Protein AF-A0A2N1R0K7-F1 (afdb_monomer_lite)

Sequence (186 aa):
MMRLFNLLFWYIRGVRIYALVGSTGTGKSFRAKLVAQKYGIEMIIDDGLLIRGDQLVAGKSAKKEALYLGAVKTALFHDKAHRDDVVKALQREKFRKLLVIGTSERMTSRICERLQIPQPFKIIKIEDIATKDEIEKALQSRQIEGKHVIPVPALEIRRNYPSIFYDSVRVFLKKSFGSGASLPRI

Radius of gyration: 18.18 Å; chains: 1; bounding box: 42×31×53 Å

Foldseek 3Di:
DVLVVLAVVLVVLLAAEEEEAAAPQQCCVVCVVVVCVVVVAQWEQAQLFIDGPLDTQAGDHLVPDPDPVSSLCSSLVVDPVSLVGVLVSVVPDRTRYYYYYDHDLVSSQSSCVSSSYDRHPYYDYSCNVDPPVSSVVSNVCCVPVVDPDDPDPPPDDDDDDDPPVVVVVVVVVCVVDDPDDDDDDD

pLDDT: mean 76.5, std 23.08, range [26.66, 98.31]

Secondary structure (DSSP, 8-state):
-HHHHHHHHHHHTT-EEEEEE--TTS-HHHHHHHHHHHHT--EEEETTEEEETTEEEEE--GGG-SSHHHHHHHHTT-SHHHHHHHHHHHHHS--SEEEEEESSHHHHHHHHHHTTPPPPSEEEEGGGTS-HHHHHHHHHHHHHH-----------------THHHHHHHHHHHHHS-S--PPPP-

Structure (mmCIF, N/CA/C/O backbone):
data_AF-A0A2N1R0K7-F1
#
_entry.id   AF-A0A2N1R0K7-F1
#
loop_
_atom_site.group_PDB
_atom_site.id
_atom_site.type_symbol
_atom_site.label_atom_id
_atom_site.label_alt_id
_atom_site.label_comp_id
_atom_site.label_asym_id
_atom_site.label_entity_id
_atom_site.label_seq_id
_atom_site.pdbx_PDB_ins_code
_atom_site.Cartn_x
_atom_site.Cartn_y
_atom_site.Cartn_z
_atom_site.occupancy
_atom_site.B_iso_or_equiv
_atom_site.auth_seq_id
_atom_site.auth_comp_id
_atom_site.auth_asym_id
_atom_site.auth_atom_id
_atom_site.pdbx_PDB_model_num
ATOM 1 N N . MET A 1 1 ? -13.339 3.159 -21.326 1.00 56.03 1 MET A N 1
ATOM 2 C CA . MET A 1 1 ? -14.309 2.043 -21.271 1.00 56.03 1 MET A CA 1
ATOM 3 C C . MET A 1 1 ? -13.923 0.973 -20.239 1.00 56.03 1 MET A C 1
ATOM 5 O O . MET A 1 1 ? -14.670 0.797 -19.290 1.00 56.03 1 MET A O 1
ATOM 9 N N . MET A 1 2 ? -12.737 0.346 -20.314 1.00 72.12 2 MET A N 1
ATOM 10 C CA . MET A 1 2 ? -12.317 -0.733 -19.384 1.00 72.12 2 MET A CA 1
ATOM 11 C C . MET A 1 2 ? -12.289 -0.355 -17.888 1.00 72.12 2 MET A C 1
ATOM 13 O O . MET A 1 2 ? -12.654 -1.166 -17.044 1.00 72.12 2 MET A O 1
ATOM 17 N N . ARG A 1 3 ? -11.911 0.885 -17.536 1.00 77.19 3 ARG A N 1
ATOM 18 C CA . ARG A 1 3 ? -11.858 1.336 -16.128 1.00 77.19 3 ARG A CA 1
ATOM 19 C C . ARG A 1 3 ? -13.230 1.292 -15.444 1.00 77.19 3 ARG A C 1
ATOM 21 O O . ARG A 1 3 ? -13.306 0.927 -14.279 1.00 77.19 3 ARG A O 1
ATOM 28 N N . LEU A 1 4 ? -14.299 1.635 -16.165 1.00 79.88 4 LEU A N 1
ATOM 29 C CA . LEU A 1 4 ? -15.655 1.661 -15.611 1.00 79.88 4 LEU A CA 1
ATOM 30 C C . LEU A 1 4 ? -16.151 0.239 -15.308 1.00 79.88 4 LEU A C 1
ATOM 32 O O . LEU A 1 4 ? -16.690 -0.005 -14.233 1.00 79.88 4 LEU A O 1
ATOM 36 N N . PHE A 1 5 ? -15.870 -0.709 -16.209 1.00 86.56 5 PHE A N 1
ATOM 37 C CA . PHE A 1 5 ? -16.169 -2.128 -16.005 1.00 86.56 5 PHE A CA 1
ATOM 38 C C . PHE A 1 5 ? -15.434 -2.711 -14.795 1.00 86.56 5 PHE A C 1
ATOM 40 O O . PHE A 1 5 ? -16.046 -3.400 -13.984 1.00 86.56 5 PHE A O 1
ATOM 47 N N . ASN A 1 6 ? -14.149 -2.385 -14.623 1.00 85.62 6 ASN A N 1
ATOM 48 C CA . ASN A 1 6 ? -13.378 -2.863 -13.474 1.00 85.62 6 ASN A CA 1
ATOM 49 C C . ASN A 1 6 ? -13.912 -2.301 -12.151 1.00 85.62 6 ASN A C 1
ATOM 51 O O . ASN A 1 6 ? -14.045 -3.038 -11.178 1.00 85.62 6 ASN A O 1
ATOM 55 N N . LEU A 1 7 ? -14.294 -1.023 -12.111 1.00 88.56 7 LEU A N 1
ATOM 56 C CA . LEU A 1 7 ? -14.906 -0.437 -10.916 1.00 88.56 7 LEU A CA 1
ATOM 57 C C . LEU A 1 7 ? -16.266 -1.067 -10.594 1.00 88.56 7 LEU A C 1
ATOM 59 O O . LEU A 1 7 ? -16.530 -1.369 -9.430 1.00 88.56 7 LEU A O 1
ATOM 63 N N . LEU A 1 8 ? -17.093 -1.328 -11.610 1.00 91.38 8 LEU A N 1
ATOM 64 C CA . LEU A 1 8 ? -18.370 -2.019 -11.437 1.00 91.38 8 LEU A CA 1
ATOM 65 C C . LEU A 1 8 ? -18.171 -3.444 -10.902 1.00 91.38 8 LEU A C 1
ATOM 67 O O . LEU A 1 8 ? -18.866 -3.854 -9.975 1.00 91.38 8 LEU A O 1
ATOM 71 N N . PHE A 1 9 ? -17.181 -4.174 -11.421 1.00 93.44 9 PHE A N 1
ATOM 72 C CA . PHE A 1 9 ? -16.807 -5.499 -10.923 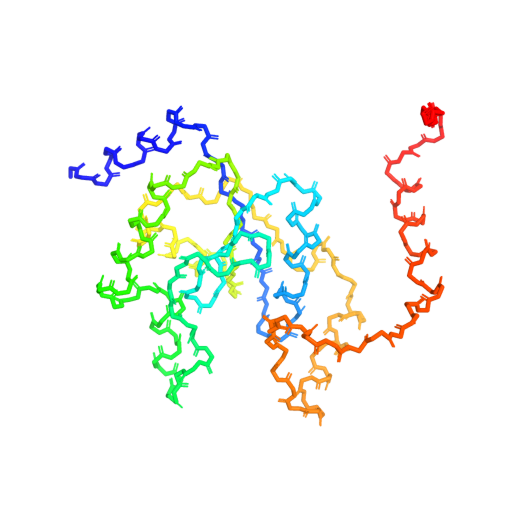1.00 93.44 9 PHE A CA 1
ATOM 73 C C . PHE A 1 9 ? -16.485 -5.477 -9.421 1.00 93.44 9 PHE A C 1
ATOM 75 O O . PHE A 1 9 ? -17.000 -6.301 -8.661 1.00 93.44 9 PHE A O 1
ATOM 82 N N . TRP A 1 10 ? -15.683 -4.510 -8.965 1.00 95.38 10 TRP A N 1
ATOM 83 C CA . TRP A 1 10 ? -15.350 -4.372 -7.544 1.00 95.38 10 TRP A CA 1
ATOM 84 C C . TRP A 1 10 ? -16.549 -3.972 -6.683 1.00 95.38 10 TRP A C 1
ATOM 86 O O . TRP A 1 10 ? -16.691 -4.468 -5.562 1.00 95.38 10 TRP A O 1
ATOM 96 N N . TYR A 1 11 ? -17.421 -3.116 -7.216 1.00 92.06 11 TYR A N 1
ATOM 97 C CA . TYR A 1 11 ? -18.645 -2.694 -6.544 1.00 92.06 11 TYR A CA 1
ATOM 98 C C . TYR A 1 11 ? -19.612 -3.865 -6.331 1.00 92.06 11 TYR A C 1
ATOM 100 O O . TYR A 1 11 ? -20.062 -4.085 -5.209 1.00 92.06 11 TYR A O 1
ATOM 108 N N . ILE A 1 12 ? -19.853 -4.681 -7.364 1.00 94.00 12 ILE A N 1
ATOM 109 C CA . ILE A 1 12 ? -20.699 -5.886 -7.276 1.00 94.00 12 ILE A CA 1
ATOM 110 C C . ILE A 1 12 ? -20.113 -6.893 -6.277 1.00 94.00 12 ILE A C 1
ATOM 112 O O . ILE A 1 12 ? -20.837 -7.523 -5.507 1.00 94.00 12 ILE A O 1
ATOM 116 N N . ARG A 1 13 ? -18.781 -7.006 -6.214 1.00 93.38 13 ARG A N 1
ATOM 117 C CA . ARG A 1 13 ? -18.089 -7.818 -5.199 1.00 93.38 13 ARG A CA 1
ATOM 118 C C . ARG A 1 13 ? -18.102 -7.198 -3.802 1.00 93.38 13 ARG A C 1
ATOM 120 O O . ARG A 1 13 ? -17.560 -7.801 -2.878 1.00 93.38 13 ARG A O 1
ATOM 127 N N . GLY A 1 14 ? -18.712 -6.032 -3.605 1.00 94.50 14 GLY A N 1
ATOM 128 C CA . GLY A 1 14 ? -18.805 -5.359 -2.311 1.00 94.50 14 GLY A CA 1
ATOM 129 C C . GLY A 1 14 ? -17.440 -5.052 -1.693 1.00 94.50 14 GLY A C 1
ATOM 130 O O . GLY A 1 14 ? -17.303 -5.103 -0.470 1.00 94.50 14 GLY A O 1
ATOM 131 N N . VAL A 1 15 ? -16.423 -4.801 -2.524 1.00 96.81 15 VAL A N 1
ATOM 132 C CA . VAL A 1 15 ? -15.064 -4.519 -2.053 1.00 96.81 15 VAL A CA 1
ATOM 133 C C . VAL A 1 15 ? -14.977 -3.096 -1.510 1.00 96.81 15 VAL A C 1
ATOM 135 O O . VAL A 1 15 ? -15.396 -2.140 -2.161 1.00 96.81 15 VAL A O 1
ATOM 138 N N . ARG A 1 16 ? -14.390 -2.947 -0.320 1.00 96.94 16 ARG A N 1
ATOM 139 C CA . ARG A 1 16 ? -14.124 -1.661 0.332 1.00 96.94 16 ARG A CA 1
ATOM 140 C C . ARG A 1 16 ? -12.629 -1.455 0.525 1.00 96.94 16 ARG A C 1
ATOM 142 O O . ARG A 1 16 ? -11.936 -2.309 1.078 1.00 96.94 16 ARG A O 1
ATOM 149 N N . ILE A 1 17 ? -12.151 -0.293 0.095 1.00 98.00 17 ILE A N 1
ATOM 150 C CA . ILE A 1 17 ? -10.742 0.079 0.187 1.00 98.00 17 ILE A CA 1
ATOM 151 C C . ILE A 1 17 ? -10.536 0.988 1.397 1.00 98.00 17 ILE A C 1
ATOM 153 O O . ILE A 1 17 ? -11.254 1.966 1.582 1.00 98.00 17 ILE A O 1
ATOM 157 N N . TYR A 1 18 ? -9.552 0.670 2.220 1.00 97.88 18 TYR A N 1
ATOM 158 C CA . TYR A 1 18 ? -9.089 1.494 3.329 1.00 97.88 18 TYR A CA 1
ATOM 159 C C . TYR A 1 18 ? -7.717 2.050 2.966 1.00 97.88 18 TYR A C 1
ATOM 161 O O . TYR A 1 18 ? -6.951 1.390 2.269 1.00 97.88 18 TYR A O 1
ATOM 169 N N . ALA A 1 19 ? -7.379 3.236 3.454 1.00 97.50 19 ALA A N 1
ATOM 170 C CA . ALA A 1 19 ? -6.048 3.805 3.313 1.00 97.50 19 ALA A CA 1
ATOM 171 C C . ALA A 1 19 ? -5.424 4.054 4.686 1.00 97.50 19 ALA A C 1
ATOM 173 O O . ALA A 1 19 ? -6.087 4.604 5.560 1.00 97.50 19 ALA A O 1
ATOM 174 N N . LEU A 1 20 ? -4.152 3.686 4.855 1.00 94.75 20 LEU A N 1
ATOM 175 C CA . LEU A 1 20 ? -3.326 4.108 5.988 1.00 94.75 20 LEU A CA 1
ATOM 176 C C . LEU A 1 20 ? -2.272 5.095 5.485 1.00 94.75 20 LEU A C 1
ATOM 178 O O . LEU A 1 20 ? -1.409 4.736 4.680 1.00 94.75 20 LEU A O 1
ATOM 182 N N . VAL A 1 21 ? -2.352 6.333 5.963 1.00 93.75 21 VAL A N 1
ATOM 183 C CA . VAL A 1 21 ? -1.536 7.456 5.494 1.00 93.75 21 VAL A CA 1
ATOM 184 C C . VAL A 1 21 ? -0.671 8.004 6.623 1.00 93.75 21 VAL A C 1
ATOM 186 O O . VAL A 1 21 ? -1.094 8.061 7.770 1.00 93.75 21 VAL A O 1
ATOM 189 N N . GLY A 1 22 ? 0.553 8.413 6.297 1.00 86.94 22 GLY A N 1
ATOM 190 C CA . GLY A 1 22 ? 1.448 9.098 7.228 1.00 86.94 22 GLY A CA 1
ATOM 191 C C . GLY A 1 22 ? 2.869 9.206 6.685 1.00 86.94 22 GLY A C 1
ATOM 192 O O . GLY A 1 22 ? 3.258 8.445 5.796 1.00 86.94 22 GLY A O 1
ATOM 193 N N . SER A 1 23 ? 3.675 10.107 7.236 1.00 79.50 23 SER A N 1
ATOM 194 C CA . SER A 1 23 ? 5.041 10.380 6.759 1.00 79.50 23 SER A CA 1
ATOM 195 C C . SER A 1 23 ? 5.954 9.145 6.743 1.00 79.50 23 SER A C 1
ATOM 197 O O . SER A 1 23 ? 5.705 8.128 7.396 1.00 79.50 23 SER A O 1
ATOM 199 N N . THR A 1 24 ? 7.022 9.173 5.948 1.00 74.94 24 THR A N 1
ATOM 200 C CA . THR A 1 24 ? 8.020 8.089 5.932 1.00 74.94 24 THR A CA 1
ATOM 201 C C . THR A 1 24 ? 8.635 7.913 7.324 1.00 74.94 24 THR A C 1
ATOM 203 O O . THR A 1 24 ? 8.946 8.893 7.986 1.00 74.94 24 THR A O 1
ATOM 206 N N . GLY A 1 25 ? 8.805 6.668 7.780 1.00 66.94 25 GLY A N 1
ATOM 207 C CA . GLY A 1 25 ? 9.413 6.376 9.087 1.00 66.94 25 GLY A CA 1
ATOM 208 C C . GLY A 1 25 ? 8.456 6.329 10.286 1.00 66.94 25 GLY A C 1
ATOM 209 O O . GLY A 1 25 ? 8.873 5.901 11.350 1.00 66.94 25 GLY A O 1
ATOM 210 N N . THR A 1 26 ? 7.162 6.627 10.130 1.00 67.69 26 THR A N 1
ATOM 211 C CA . THR A 1 26 ? 6.176 6.609 11.239 1.00 67.69 26 THR A CA 1
ATOM 212 C C . THR A 1 26 ? 5.683 5.209 11.664 1.00 67.69 26 THR A C 1
ATOM 214 O O . THR A 1 26 ? 4.697 5.066 12.389 1.00 67.69 26 THR A O 1
ATOM 217 N N . GLY A 1 27 ? 6.332 4.138 11.193 1.00 70.25 27 GLY A N 1
ATOM 218 C CA . GLY A 1 27 ? 5.963 2.757 11.538 1.00 70.25 27 GLY A CA 1
ATOM 219 C C . GLY A 1 27 ? 4.687 2.226 10.865 1.00 70.25 27 GLY A C 1
ATOM 220 O O . GLY A 1 27 ? 4.078 1.289 11.378 1.00 70.25 27 GLY A O 1
ATOM 221 N N . LYS A 1 28 ? 4.269 2.787 9.718 1.00 81.50 28 LYS A N 1
ATOM 222 C CA . LYS A 1 28 ? 3.050 2.364 8.992 1.00 81.50 28 LYS A CA 1
ATOM 223 C C . LYS A 1 28 ? 3.006 0.871 8.676 1.00 81.50 28 LYS A C 1
ATOM 225 O O . LYS A 1 28 ? 1.990 0.252 8.958 1.00 81.50 28 LYS A O 1
ATOM 230 N N . SER A 1 29 ? 4.087 0.282 8.158 1.00 75.06 29 SER A N 1
ATOM 231 C CA . SER A 1 29 ? 4.106 -1.153 7.829 1.00 75.06 29 SER A CA 1
ATOM 232 C C . SER A 1 29 ? 3.888 -2.037 9.067 1.00 75.06 29 SER A C 1
ATOM 234 O O . SER A 1 29 ? 3.232 -3.068 8.974 1.00 75.06 29 SER A O 1
ATOM 236 N N . PHE A 1 30 ? 4.366 -1.616 10.247 1.00 76.94 30 PHE A N 1
ATOM 237 C CA . PHE A 1 30 ? 4.106 -2.319 11.510 1.00 76.94 30 PHE A CA 1
ATOM 238 C C . PHE A 1 30 ? 2.647 -2.144 11.962 1.00 76.94 30 PHE A C 1
ATOM 240 O O . PHE A 1 30 ? 1.943 -3.118 12.227 1.00 76.94 30 PHE A O 1
ATOM 247 N N . ARG A 1 31 ? 2.156 -0.899 11.980 1.00 80.56 31 ARG A N 1
ATOM 248 C CA . ARG A 1 31 ? 0.786 -0.566 12.407 1.00 80.56 31 ARG A CA 1
ATOM 249 C C . ARG A 1 31 ? -0.293 -1.057 11.440 1.00 80.56 31 ARG A C 1
ATOM 251 O O . ARG A 1 31 ? -1.438 -1.233 11.847 1.00 80.56 31 ARG A O 1
ATOM 258 N N . ALA A 1 32 ? 0.057 -1.338 10.190 1.00 87.19 32 ALA A N 1
ATOM 259 C CA . ALA A 1 32 ? -0.862 -1.854 9.188 1.00 87.19 32 ALA A CA 1
ATOM 260 C C . ALA A 1 32 ? -1.505 -3.179 9.590 1.00 87.19 32 ALA A C 1
ATOM 262 O O . ALA A 1 32 ? -2.695 -3.352 9.349 1.00 87.19 32 ALA A O 1
ATOM 263 N N . LYS A 1 33 ? -0.766 -4.080 10.253 1.00 85.69 33 LYS A N 1
ATOM 264 C CA . LYS A 1 33 ? -1.334 -5.345 10.744 1.00 85.69 33 LYS A CA 1
ATOM 265 C C . LYS A 1 33 ? -2.405 -5.106 11.811 1.00 85.69 33 LYS A C 1
ATOM 267 O O . LYS A 1 33 ? -3.466 -5.719 11.759 1.00 85.69 33 LYS A O 1
ATOM 272 N N . LEU A 1 34 ? -2.171 -4.160 12.722 1.00 83.81 34 LEU A N 1
ATOM 273 C CA . LEU A 1 34 ? -3.140 -3.779 13.757 1.00 83.81 34 LEU A CA 1
ATOM 274 C C . LEU A 1 34 ? -4.386 -3.128 13.150 1.00 83.81 34 LEU A C 1
ATOM 276 O O . LEU A 1 34 ? -5.511 -3.460 13.519 1.00 83.81 34 LEU A O 1
ATOM 280 N N . VAL A 1 35 ? -4.194 -2.229 12.180 1.00 88.38 35 VAL A N 1
ATOM 281 C CA . VAL A 1 35 ? -5.296 -1.624 11.418 1.00 88.38 35 VAL A CA 1
ATOM 282 C C . VAL A 1 35 ? -6.079 -2.707 10.677 1.00 88.38 35 VAL A C 1
ATOM 284 O O . VAL A 1 35 ? -7.307 -2.721 10.734 1.00 88.38 35 VAL A O 1
ATOM 287 N N . ALA A 1 36 ? -5.387 -3.642 10.029 1.00 89.31 36 ALA A N 1
ATOM 288 C CA . ALA A 1 36 ? -6.024 -4.731 9.314 1.00 89.31 36 ALA A CA 1
ATOM 289 C C . ALA A 1 36 ? -6.867 -5.602 10.250 1.00 89.31 36 ALA A C 1
ATOM 291 O O . ALA A 1 36 ? -8.038 -5.822 9.963 1.00 89.31 36 ALA A O 1
ATOM 292 N N . GLN A 1 37 ? -6.345 -5.993 11.413 1.00 86.94 37 GLN A N 1
ATOM 293 C CA . GLN A 1 37 ? -7.118 -6.735 12.413 1.00 86.94 37 GLN A CA 1
ATOM 294 C C . GLN A 1 37 ? -8.336 -5.945 12.908 1.00 86.94 37 GLN A C 1
ATOM 296 O O . GLN A 1 37 ? -9.455 -6.451 12.852 1.00 86.94 37 GLN A O 1
ATOM 301 N N . LYS A 1 38 ? -8.150 -4.681 13.313 1.00 85.06 38 LYS A N 1
ATOM 302 C CA . LYS A 1 38 ? -9.228 -3.824 13.840 1.00 85.06 38 LYS A CA 1
ATOM 303 C C . LYS A 1 38 ? -10.397 -3.673 12.867 1.00 85.06 38 LYS A C 1
ATOM 305 O O . LYS A 1 38 ? -11.548 -3.610 13.289 1.00 85.06 38 LYS A O 1
ATOM 310 N N . TYR A 1 39 ? -10.110 -3.581 11.571 1.00 86.25 39 TYR A N 1
ATOM 311 C CA . TYR A 1 39 ? -11.128 -3.390 10.537 1.00 86.25 39 TYR A CA 1
ATOM 312 C C . TYR A 1 39 ? -11.503 -4.685 9.800 1.00 86.25 39 TYR A C 1
ATOM 314 O O . TYR A 1 39 ? -12.348 -4.638 8.900 1.00 86.25 39 TYR A O 1
ATOM 322 N N . GLY A 1 40 ? -10.929 -5.832 10.181 1.00 90.44 40 GLY A N 1
ATOM 323 C CA . GLY A 1 40 ? -11.123 -7.122 9.515 1.00 90.44 40 GLY A CA 1
ATOM 324 C C . GLY A 1 40 ? -10.705 -7.096 8.043 1.00 90.44 40 GLY A C 1
ATOM 325 O O . GLY A 1 40 ? -11.463 -7.541 7.187 1.00 90.44 40 GLY A O 1
ATOM 326 N N . ILE A 1 41 ? -9.568 -6.470 7.741 1.00 95.31 41 ILE A N 1
ATOM 327 C CA . ILE A 1 41 ? -9.012 -6.331 6.395 1.00 95.31 41 ILE A CA 1
ATOM 328 C C . ILE A 1 41 ? -8.195 -7.574 6.053 1.00 95.31 41 ILE A C 1
ATOM 330 O O . ILE A 1 41 ? -7.310 -7.972 6.805 1.00 95.31 41 ILE A O 1
ATOM 334 N N . GLU A 1 42 ? -8.480 -8.154 4.893 1.00 96.00 42 GLU A N 1
ATOM 335 C CA . GLU A 1 42 ? -7.916 -9.436 4.466 1.00 96.00 42 GLU A CA 1
ATOM 336 C C . GLU A 1 42 ? -6.620 -9.269 3.669 1.00 96.00 42 GLU A C 1
ATOM 338 O O . GLU A 1 42 ? -5.769 -10.157 3.672 1.00 96.00 42 GLU A O 1
ATOM 343 N N . MET A 1 43 ? -6.468 -8.143 2.966 1.00 97.12 43 MET A N 1
ATOM 344 C CA . MET A 1 43 ? -5.320 -7.894 2.097 1.00 97.12 43 MET A CA 1
ATOM 345 C C . MET A 1 43 ? -4.723 -6.503 2.302 1.00 97.12 43 MET A C 1
ATOM 347 O O . MET A 1 43 ? -5.415 -5.558 2.688 1.00 97.12 43 MET A O 1
ATOM 351 N N . ILE A 1 44 ? -3.433 -6.370 2.001 1.00 97.69 44 ILE A N 1
ATOM 352 C CA . ILE A 1 44 ? -2.659 -5.137 2.153 1.00 97.69 44 ILE A CA 1
ATOM 353 C C . ILE A 1 44 ? -1.848 -4.880 0.878 1.00 97.69 44 ILE A C 1
ATOM 355 O O . ILE A 1 44 ? -1.194 -5.784 0.362 1.00 97.69 44 ILE A O 1
ATOM 359 N N . ILE A 1 45 ? -1.866 -3.636 0.401 1.00 97.81 45 ILE A N 1
ATOM 360 C CA . ILE A 1 45 ? -0.911 -3.087 -0.562 1.00 97.81 45 ILE A CA 1
ATOM 361 C C . ILE A 1 45 ? 0.101 -2.222 0.195 1.00 97.81 45 ILE A C 1
ATOM 363 O O . ILE A 1 45 ? -0.291 -1.233 0.819 1.00 97.81 45 ILE A O 1
ATOM 367 N N . ASP A 1 46 ? 1.387 -2.572 0.113 1.00 94.31 46 ASP A N 1
ATOM 368 C CA . ASP A 1 46 ? 2.495 -1.811 0.713 1.00 94.31 46 ASP A CA 1
ATOM 369 C C . ASP A 1 46 ? 3.730 -1.842 -0.193 1.00 94.31 46 ASP A C 1
ATOM 371 O O . ASP A 1 46 ? 4.144 -2.916 -0.623 1.00 94.31 46 ASP A O 1
ATOM 375 N N . ASP A 1 47 ? 4.330 -0.683 -0.480 1.00 90.75 47 ASP A N 1
ATOM 376 C CA . ASP A 1 47 ? 5.613 -0.565 -1.193 1.00 90.75 47 ASP A CA 1
ATOM 377 C C . ASP A 1 47 ? 5.747 -1.450 -2.460 1.00 90.75 47 ASP A C 1
ATOM 379 O O . ASP A 1 47 ? 6.804 -2.024 -2.725 1.00 90.75 47 ASP A O 1
ATOM 383 N N . GLY A 1 48 ? 4.680 -1.576 -3.256 1.00 93.38 48 GLY A N 1
ATOM 384 C CA . GLY A 1 48 ? 4.671 -2.375 -4.494 1.00 93.38 48 GLY A CA 1
ATOM 385 C C . GLY A 1 48 ? 4.285 -3.854 -4.324 1.00 93.38 48 GLY A C 1
ATOM 386 O O . GLY A 1 48 ? 4.266 -4.605 -5.303 1.00 93.38 48 GLY A O 1
ATOM 387 N N . LEU A 1 49 ? 3.950 -4.282 -3.109 1.00 96.06 49 LEU A N 1
ATOM 388 C CA . LEU A 1 49 ? 3.563 -5.653 -2.774 1.00 96.06 49 LEU A CA 1
ATOM 389 C C . LEU A 1 49 ? 2.056 -5.772 -2.547 1.00 96.06 49 LEU A C 1
ATOM 391 O O . LEU A 1 49 ? 1.430 -4.840 -2.046 1.00 96.06 49 LEU A O 1
ATOM 395 N N . LEU A 1 50 ? 1.507 -6.948 -2.852 1.00 97.50 50 LEU A N 1
ATOM 396 C CA . LEU A 1 50 ? 0.190 -7.407 -2.417 1.00 97.50 50 LEU A CA 1
ATOM 397 C C . LEU A 1 50 ? 0.362 -8.548 -1.415 1.00 97.50 50 LEU A C 1
ATOM 399 O O . LEU A 1 50 ? 0.985 -9.562 -1.727 1.00 97.50 50 LEU A O 1
ATOM 403 N N . ILE A 1 51 ? -0.199 -8.388 -0.223 1.00 95.69 51 ILE A N 1
ATOM 404 C CA . ILE A 1 51 ? 0.016 -9.275 0.923 1.00 95.69 51 ILE A CA 1
ATOM 405 C C . ILE A 1 51 ? -1.337 -9.733 1.472 1.00 95.69 51 ILE A C 1
ATOM 407 O O . ILE A 1 51 ? -2.268 -8.932 1.575 1.00 95.69 51 ILE A O 1
ATOM 411 N N . ARG A 1 52 ? -1.434 -11.004 1.873 1.00 93.38 52 ARG A N 1
ATOM 412 C CA . ARG A 1 52 ? -2.547 -11.556 2.658 1.00 93.38 52 ARG A CA 1
ATOM 413 C C . ARG A 1 52 ? -1.987 -12.204 3.917 1.00 93.38 52 ARG A C 1
ATOM 415 O O . ARG A 1 52 ? -1.236 -13.171 3.828 1.00 93.38 52 ARG A O 1
ATOM 422 N N . GLY A 1 53 ? -2.366 -11.692 5.087 1.00 87.25 53 GLY A N 1
ATOM 423 C CA . GLY A 1 53 ? -1.762 -12.125 6.349 1.00 87.25 53 GLY A CA 1
ATOM 424 C C . GLY A 1 53 ? -0.242 -11.935 6.310 1.00 87.25 53 GLY A C 1
ATOM 425 O O . GLY A 1 53 ? 0.230 -10.807 6.172 1.00 87.25 53 GLY A O 1
ATOM 426 N N . ASP A 1 54 ? 0.502 -13.038 6.378 1.00 83.88 54 ASP A N 1
ATOM 427 C CA . ASP A 1 54 ? 1.968 -13.059 6.275 1.00 83.88 54 ASP A CA 1
ATOM 428 C C . ASP A 1 54 ? 2.485 -13.543 4.907 1.00 83.88 54 ASP A C 1
ATOM 430 O O . ASP A 1 54 ? 3.694 -13.605 4.681 1.00 83.88 54 ASP A O 1
ATOM 434 N N . GLN A 1 55 ? 1.587 -13.866 3.973 1.00 90.19 55 GLN A N 1
ATOM 435 C CA . GLN A 1 55 ? 1.939 -14.368 2.650 1.00 90.19 55 GLN A CA 1
ATOM 436 C C . GLN A 1 55 ? 2.050 -13.229 1.630 1.00 90.19 55 GLN A C 1
ATOM 438 O O . GLN A 1 55 ? 1.121 -12.435 1.450 1.00 90.19 55 GLN A O 1
ATOM 443 N N . LEU A 1 56 ? 3.168 -13.199 0.900 1.00 94.31 56 LEU A N 1
ATOM 444 C CA . LEU A 1 56 ? 3.297 -12.400 -0.315 1.00 94.31 56 LEU A CA 1
ATOM 445 C C . LEU A 1 56 ? 2.475 -13.048 -1.437 1.00 94.31 56 LEU A C 1
ATOM 447 O O . LEU A 1 56 ? 2.774 -14.163 -1.854 1.00 94.31 56 LEU A O 1
ATOM 451 N N . VAL A 1 57 ? 1.452 -12.344 -1.921 1.00 95.75 57 VAL A N 1
ATOM 452 C CA . VAL A 1 57 ? 0.569 -12.818 -2.997 1.00 95.75 57 VAL A CA 1
ATOM 453 C C . VAL A 1 57 ? 1.143 -12.454 -4.365 1.00 95.75 57 VAL A C 1
ATOM 455 O O . VAL A 1 57 ? 1.168 -13.293 -5.259 1.00 95.75 57 VAL A O 1
ATOM 458 N N . ALA A 1 58 ? 1.599 -11.208 -4.539 1.00 96.56 58 ALA A N 1
ATOM 459 C CA . ALA A 1 58 ? 2.170 -10.724 -5.797 1.00 96.56 58 ALA A CA 1
ATOM 460 C C . ALA A 1 58 ? 3.000 -9.444 -5.611 1.00 96.56 58 ALA A C 1
ATOM 462 O O . ALA A 1 58 ? 2.908 -8.761 -4.587 1.00 96.56 58 ALA A O 1
ATOM 463 N N . GLY A 1 59 ? 3.749 -9.077 -6.652 1.00 95.19 59 GLY A N 1
ATOM 464 C CA . GLY A 1 59 ? 4.446 -7.799 -6.746 1.00 95.19 59 GLY A CA 1
ATOM 465 C C . GLY A 1 59 ? 5.924 -7.821 -6.351 1.00 95.19 59 GLY A C 1
ATOM 466 O O . GLY A 1 59 ? 6.485 -8.824 -5.910 1.00 95.19 59 GLY A O 1
ATOM 467 N N . LYS A 1 60 ? 6.572 -6.670 -6.541 1.00 92.38 60 LYS A N 1
ATOM 468 C CA . LYS A 1 60 ? 7.990 -6.424 -6.270 1.00 92.38 60 LYS A CA 1
ATOM 469 C C . LYS A 1 60 ? 8.108 -5.324 -5.225 1.00 92.38 60 LYS A C 1
ATOM 471 O O . LYS A 1 60 ? 7.393 -4.329 -5.292 1.00 92.38 60 LYS A O 1
ATOM 476 N N . SER A 1 61 ? 9.014 -5.499 -4.266 1.00 90.06 61 SER A N 1
ATOM 477 C CA . SER A 1 61 ? 9.179 -4.517 -3.195 1.00 90.06 61 SER A CA 1
ATOM 478 C C . SER A 1 61 ? 10.020 -3.344 -3.671 1.00 90.06 61 SER A C 1
ATOM 480 O O . SER A 1 61 ? 11.150 -3.541 -4.114 1.00 90.06 61 SER A O 1
ATOM 482 N N . ALA A 1 62 ? 9.525 -2.129 -3.456 1.00 85.44 62 ALA A N 1
ATOM 483 C CA . ALA A 1 62 ? 10.276 -0.895 -3.646 1.00 85.44 62 ALA A CA 1
ATOM 484 C C . ALA A 1 62 ? 11.568 -0.843 -2.810 1.00 85.44 62 ALA A C 1
ATOM 486 O O . ALA A 1 62 ? 12.507 -0.151 -3.182 1.00 85.44 62 ALA A O 1
ATOM 487 N N . LYS A 1 63 ? 11.651 -1.604 -1.708 1.00 81.38 63 LYS A N 1
ATOM 488 C CA . LYS A 1 63 ? 12.849 -1.688 -0.851 1.00 81.38 63 LYS A CA 1
ATOM 489 C C . LYS A 1 63 ? 14.010 -2.454 -1.495 1.00 81.38 63 LYS A C 1
ATOM 491 O O . LYS A 1 63 ? 15.125 -2.369 -1.000 1.00 81.38 63 LYS A O 1
ATOM 496 N N . LYS A 1 64 ? 13.754 -3.214 -2.567 1.00 84.56 64 LYS A N 1
ATOM 497 C CA . LYS A 1 64 ? 14.788 -3.926 -3.339 1.00 84.56 64 LYS A CA 1
ATOM 498 C C . LYS A 1 64 ? 15.388 -3.068 -4.459 1.00 84.56 64 LYS A C 1
ATOM 500 O O . LYS A 1 64 ? 16.327 -3.504 -5.114 1.00 84.56 64 LYS A O 1
ATOM 505 N N . GLU A 1 65 ? 14.843 -1.878 -4.697 1.00 85.31 65 GLU A N 1
ATOM 506 C CA . GLU A 1 65 ? 15.333 -0.961 -5.723 1.00 85.31 65 GLU A CA 1
ATOM 507 C C . GLU A 1 65 ? 16.583 -0.233 -5.224 1.00 85.31 65 GLU A C 1
ATOM 509 O O . GLU A 1 65 ? 16.569 0.376 -4.155 1.00 85.31 65 GLU A O 1
ATOM 514 N N . ALA A 1 66 ? 17.657 -0.257 -6.016 1.00 83.00 66 ALA A N 1
ATOM 515 C CA . ALA A 1 66 ? 18.906 0.423 -5.666 1.00 83.00 66 ALA A CA 1
ATOM 516 C C . ALA A 1 66 ? 18.779 1.954 -5.736 1.00 83.00 66 ALA A C 1
ATOM 518 O O . ALA A 1 66 ? 19.402 2.682 -4.966 1.00 83.00 66 ALA A O 1
ATOM 519 N N . LEU A 1 67 ? 17.961 2.451 -6.669 1.00 90.12 67 LEU A N 1
ATOM 520 C CA . LEU A 1 67 ? 17.777 3.877 -6.914 1.00 90.12 67 LEU A CA 1
ATOM 521 C C . LEU A 1 67 ? 16.459 4.365 -6.316 1.00 90.12 67 LEU A C 1
ATOM 523 O O . LEU A 1 67 ? 15.406 3.760 -6.523 1.00 90.12 67 LEU A O 1
ATOM 527 N N . TYR A 1 68 ? 16.494 5.535 -5.674 1.00 86.00 68 TYR A N 1
ATOM 528 C CA . TYR A 1 68 ? 15.315 6.172 -5.079 1.00 86.00 68 TYR A CA 1
ATOM 529 C C . TYR A 1 68 ? 14.153 6.325 -6.073 1.00 86.00 68 TYR A C 1
ATOM 531 O O . TYR A 1 68 ? 13.008 5.996 -5.761 1.00 86.00 68 TYR A O 1
ATOM 539 N N . LEU A 1 69 ? 14.440 6.775 -7.300 1.00 89.12 69 LEU A N 1
ATOM 540 C CA . LEU A 1 69 ? 13.413 6.923 -8.333 1.00 89.12 69 LEU A CA 1
ATOM 541 C C . LEU A 1 69 ? 12.796 5.570 -8.728 1.00 89.12 69 LEU A C 1
ATOM 543 O O . LEU A 1 69 ? 11.601 5.512 -9.021 1.00 89.12 69 LEU A O 1
ATOM 547 N N . GLY A 1 70 ? 13.591 4.495 -8.707 1.00 89.06 70 GLY A N 1
ATOM 548 C CA . GLY A 1 70 ? 13.119 3.122 -8.894 1.00 89.06 70 GLY A CA 1
ATOM 549 C C . GLY A 1 70 ? 12.145 2.725 -7.789 1.00 89.06 70 GLY A C 1
ATOM 550 O O . GLY A 1 70 ? 11.007 2.367 -8.082 1.00 89.06 70 GLY A O 1
ATOM 551 N N . ALA A 1 71 ? 12.527 2.930 -6.525 1.00 88.62 71 ALA A N 1
ATOM 552 C CA . ALA A 1 71 ? 11.676 2.650 -5.367 1.00 88.62 71 ALA A CA 1
ATOM 553 C C . ALA A 1 71 ? 10.319 3.370 -5.457 1.00 88.62 71 ALA A C 1
ATOM 555 O O . ALA A 1 71 ? 9.265 2.755 -5.291 1.00 88.62 71 ALA A O 1
ATOM 556 N N . VAL A 1 72 ? 10.323 4.663 -5.798 1.00 90.56 72 VAL A N 1
ATOM 557 C CA . VAL A 1 72 ? 9.088 5.449 -5.961 1.00 90.56 72 VAL A CA 1
ATOM 558 C C . VAL A 1 72 ? 8.216 4.904 -7.096 1.00 90.56 72 VAL A C 1
ATOM 560 O O . VAL A 1 72 ? 7.000 4.779 -6.931 1.00 90.56 72 VAL A O 1
ATOM 563 N N . LYS A 1 73 ? 8.810 4.564 -8.247 1.00 92.88 73 LYS A N 1
ATOM 564 C CA . LYS A 1 73 ? 8.085 3.991 -9.392 1.00 92.88 73 LYS A CA 1
ATOM 565 C C . LYS A 1 73 ? 7.458 2.641 -9.044 1.00 92.88 73 LYS A C 1
ATOM 567 O O . LYS A 1 73 ? 6.293 2.426 -9.381 1.00 92.88 73 LYS A O 1
ATOM 572 N N . THR A 1 74 ? 8.191 1.781 -8.344 1.00 93.88 74 THR A N 1
ATOM 573 C CA . THR A 1 74 ? 7.732 0.457 -7.906 1.00 93.88 74 THR A CA 1
ATOM 574 C C . THR A 1 74 ? 6.605 0.573 -6.877 1.00 93.88 74 THR A C 1
ATOM 576 O O . THR A 1 74 ? 5.550 -0.032 -7.061 1.00 93.88 74 THR A O 1
ATOM 579 N N . ALA A 1 75 ? 6.739 1.438 -5.863 1.00 94.12 75 ALA A N 1
ATOM 580 C CA . ALA A 1 75 ? 5.690 1.670 -4.862 1.00 94.12 75 ALA A CA 1
ATOM 581 C C . ALA A 1 75 ? 4.393 2.241 -5.465 1.00 94.12 75 ALA A C 1
ATOM 583 O O . ALA A 1 75 ? 3.296 1.988 -4.969 1.00 94.12 75 ALA A O 1
ATOM 584 N N . LEU A 1 76 ? 4.510 3.015 -6.547 1.00 96.75 76 LEU A N 1
ATOM 585 C CA . LEU A 1 76 ? 3.377 3.576 -7.275 1.00 96.75 76 LEU A CA 1
ATOM 586 C C . LEU A 1 76 ? 2.847 2.666 -8.389 1.00 96.75 76 LEU A C 1
ATOM 588 O O . LEU A 1 76 ? 1.933 3.102 -9.079 1.00 96.75 76 LEU A O 1
ATOM 592 N N . PHE A 1 77 ? 3.380 1.457 -8.599 1.00 97.81 77 PHE A N 1
ATOM 593 C CA . PHE A 1 77 ? 2.984 0.561 -9.701 1.00 97.81 77 PHE A CA 1
ATOM 594 C C . PHE A 1 77 ? 3.091 1.222 -11.089 1.00 97.81 77 PHE A C 1
ATOM 596 O O . PHE A 1 77 ? 2.199 1.129 -11.944 1.00 97.81 77 PHE A O 1
ATOM 6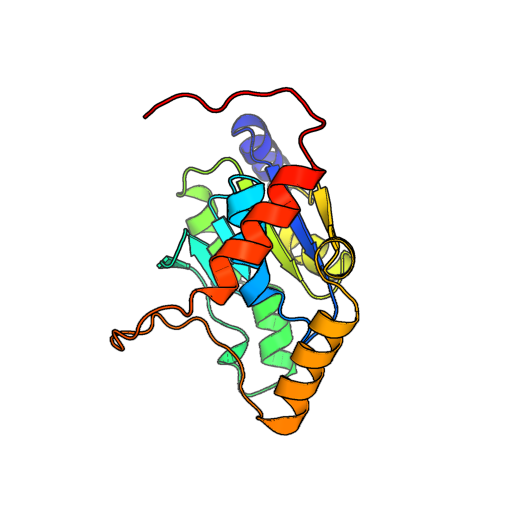03 N N . HIS A 1 78 ? 4.178 1.969 -11.303 1.00 96.12 78 HIS A N 1
ATOM 604 C CA . HIS A 1 78 ? 4.423 2.673 -12.558 1.00 96.12 78 HIS A CA 1
ATOM 605 C C . HIS A 1 78 ? 4.748 1.704 -13.702 1.00 96.12 78 HIS A C 1
ATOM 607 O O . HIS A 1 78 ? 4.230 1.871 -14.810 1.00 96.12 78 HIS A O 1
ATOM 613 N N . ASP A 1 79 ? 5.583 0.698 -13.434 1.00 96.06 79 ASP A N 1
ATOM 614 C CA . ASP A 1 79 ? 5.918 -0.337 -14.408 1.00 96.06 79 ASP A CA 1
ATOM 615 C C . ASP A 1 79 ? 4.673 -1.143 -14.802 1.00 96.06 79 ASP A C 1
ATOM 617 O O . AS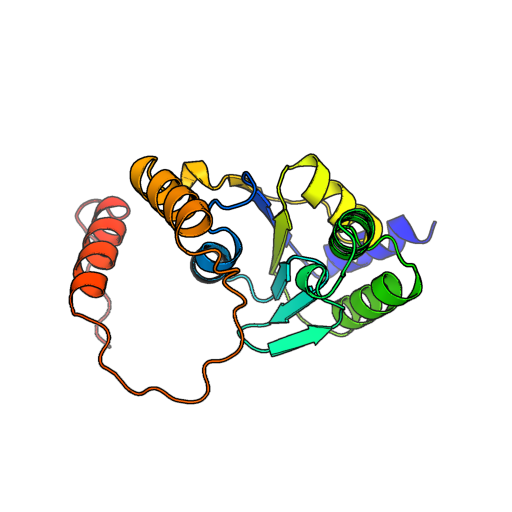P A 1 79 ? 3.888 -1.568 -13.952 1.00 96.06 79 ASP A O 1
ATOM 621 N N . LYS A 1 80 ? 4.470 -1.328 -16.110 1.00 96.25 80 LYS A N 1
ATOM 622 C CA . LYS A 1 80 ? 3.264 -1.978 -16.629 1.00 96.25 80 LYS A CA 1
ATOM 623 C C . LYS A 1 80 ? 3.238 -3.463 -16.284 1.00 96.25 80 LYS A C 1
ATOM 625 O O . LYS A 1 80 ? 2.189 -3.948 -15.881 1.00 96.25 80 LYS A O 1
ATOM 630 N N . ALA A 1 81 ? 4.362 -4.165 -16.420 1.00 96.88 81 ALA A N 1
ATOM 631 C CA . ALA A 1 81 ? 4.408 -5.603 -16.174 1.00 96.88 81 ALA A CA 1
ATOM 632 C C . ALA A 1 81 ? 4.142 -5.922 -14.696 1.00 96.88 81 ALA A C 1
ATOM 634 O O . ALA A 1 81 ? 3.300 -6.763 -14.387 1.00 96.88 81 ALA A O 1
ATOM 635 N N . HIS A 1 82 ? 4.789 -5.192 -13.784 1.00 97.56 82 HIS A N 1
ATOM 636 C CA . HIS A 1 82 ? 4.560 -5.300 -12.341 1.00 97.56 82 HIS A CA 1
ATOM 637 C C . HIS A 1 82 ? 3.121 -4.948 -11.953 1.00 97.56 82 HIS A C 1
ATOM 639 O O . HIS A 1 82 ? 2.491 -5.679 -11.191 1.00 97.56 82 HIS A O 1
ATOM 645 N N . ARG A 1 83 ? 2.568 -3.861 -12.499 1.00 98.00 83 ARG A N 1
ATOM 646 C CA . ARG A 1 83 ? 1.171 -3.483 -12.254 1.00 98.00 83 ARG A CA 1
ATOM 647 C C . ARG A 1 83 ? 0.197 -4.562 -12.719 1.00 98.00 83 ARG A C 1
ATOM 649 O O . ARG A 1 83 ? -0.703 -4.920 -11.967 1.00 98.00 83 ARG A O 1
ATOM 656 N N . ASP A 1 84 ? 0.367 -5.065 -13.939 1.00 97.12 84 ASP A N 1
ATOM 657 C CA . ASP A 1 84 ? -0.540 -6.049 -14.529 1.00 97.12 84 ASP A CA 1
ATOM 658 C C . ASP A 1 84 ? -0.507 -7.378 -13.750 1.00 97.12 84 ASP A C 1
ATOM 660 O O . ASP A 1 84 ? -1.547 -8.015 -13.590 1.00 97.12 84 ASP A O 1
ATOM 664 N N . ASP A 1 85 ? 0.655 -7.776 -13.220 1.00 97.69 85 ASP A N 1
ATOM 665 C CA . ASP A 1 85 ? 0.803 -8.940 -12.334 1.00 97.69 85 ASP A CA 1
ATOM 666 C C . ASP A 1 85 ? -0.038 -8.797 -11.054 1.00 97.69 85 ASP A C 1
ATOM 668 O O . ASP A 1 85 ? -0.866 -9.652 -10.729 1.00 97.69 85 ASP A O 1
ATOM 672 N N . VAL A 1 86 ? 0.077 -7.651 -10.379 1.00 98.19 86 VAL A N 1
ATOM 673 C CA . VAL A 1 86 ? -0.674 -7.383 -9.144 1.00 98.19 86 VAL A CA 1
ATOM 674 C C . VAL A 1 86 ? -2.173 -7.222 -9.403 1.00 98.19 86 VAL A C 1
ATOM 676 O O . VAL A 1 86 ? -2.983 -7.718 -8.620 1.00 98.19 86 VAL A O 1
ATOM 679 N N . VAL A 1 87 ? -2.573 -6.599 -10.516 1.00 97.50 87 VAL A N 1
ATOM 680 C CA . VAL A 1 87 ? -3.988 -6.507 -10.920 1.00 97.50 87 VAL A CA 1
ATOM 681 C C . VAL A 1 87 ? -4.583 -7.896 -11.165 1.00 97.50 87 VAL A C 1
ATOM 683 O O . VAL A 1 87 ? -5.680 -8.182 -10.682 1.00 97.50 87 VAL A O 1
ATOM 686 N N . LYS A 1 88 ? -3.862 -8.785 -11.859 1.00 97.00 88 LYS A N 1
ATOM 687 C CA . LYS A 1 88 ? -4.311 -10.169 -12.082 1.00 97.00 88 LYS A CA 1
ATOM 688 C C . LYS A 1 88 ? -4.458 -10.931 -10.768 1.00 97.00 88 LYS A C 1
ATOM 690 O O . LYS A 1 88 ? -5.444 -11.646 -10.599 1.00 97.00 88 LYS A O 1
ATOM 695 N N . ALA A 1 89 ? -3.515 -10.767 -9.841 1.00 97.62 89 ALA A N 1
ATOM 696 C CA . ALA A 1 89 ? -3.605 -11.373 -8.517 1.00 97.62 89 ALA A CA 1
ATOM 697 C C . ALA A 1 89 ? -4.844 -10.872 -7.758 1.00 97.62 89 ALA A C 1
ATOM 699 O O . ALA A 1 89 ? -5.666 -11.682 -7.337 1.00 97.62 89 ALA A O 1
ATOM 700 N N . LEU A 1 90 ? -5.059 -9.552 -7.691 1.00 97.38 90 LEU A N 1
ATOM 701 C CA . LEU A 1 90 ? -6.256 -8.963 -7.077 1.00 97.38 90 LEU A CA 1
ATOM 702 C C . LEU A 1 90 ? -7.549 -9.562 -7.648 1.00 97.38 90 LEU A C 1
ATOM 704 O O . LEU A 1 90 ? -8.448 -9.908 -6.888 1.00 97.38 90 LEU A O 1
ATOM 708 N N . GLN A 1 91 ? -7.657 -9.701 -8.971 1.00 95.25 91 GLN A N 1
ATOM 709 C CA . GLN A 1 91 ? -8.865 -10.224 -9.620 1.00 95.25 91 GLN A CA 1
ATOM 710 C C . GLN A 1 91 ? -9.136 -11.706 -9.320 1.00 95.25 91 GLN A C 1
ATOM 712 O O . GLN A 1 91 ? -10.300 -12.112 -9.257 1.00 95.25 91 GLN A O 1
ATOM 717 N N . ARG A 1 92 ? -8.085 -12.513 -9.132 1.00 95.50 92 ARG A N 1
ATOM 718 C CA . ARG A 1 92 ? -8.197 -13.937 -8.769 1.00 95.50 92 ARG A CA 1
ATOM 719 C C . ARG A 1 92 ? -8.608 -14.123 -7.313 1.00 95.50 92 ARG A C 1
ATOM 721 O O . ARG A 1 92 ? -9.343 -15.053 -6.987 1.00 95.50 92 ARG A O 1
ATOM 728 N N . GLU A 1 93 ? -8.165 -13.218 -6.453 1.00 94.94 93 GLU A N 1
ATOM 729 C CA . GLU A 1 93 ? -8.386 -13.311 -5.022 1.00 94.94 93 GLU A CA 1
ATOM 730 C C . GLU A 1 93 ? -9.819 -12.951 -4.592 1.00 94.94 93 GLU A C 1
ATOM 732 O O . GLU A 1 93 ? -10.459 -12.015 -5.084 1.00 94.94 93 GLU A O 1
ATOM 737 N N . LYS A 1 94 ? -10.345 -13.696 -3.614 1.00 94.19 94 LYS A N 1
ATOM 738 C CA . LYS A 1 94 ? -11.615 -13.377 -2.945 1.00 94.19 94 LYS A CA 1
ATOM 739 C C . LYS A 1 94 ? -11.325 -12.606 -1.661 1.00 94.19 94 LYS A C 1
ATOM 741 O O . LYS A 1 94 ? -10.668 -13.125 -0.772 1.00 94.19 94 LYS A O 1
ATOM 746 N N . PHE A 1 95 ? -11.806 -11.369 -1.597 1.00 96.00 95 PHE A N 1
ATOM 747 C CA . PHE A 1 95 ? -11.704 -10.495 -0.431 1.00 96.00 95 PHE A CA 1
ATOM 748 C C . PHE A 1 95 ? -12.824 -9.453 -0.472 1.00 96.00 95 PHE A C 1
ATOM 750 O O . PHE A 1 95 ? -13.356 -9.144 -1.542 1.00 96.00 95 PHE A O 1
ATOM 757 N N . ARG A 1 96 ? -13.173 -8.897 0.687 1.00 96.88 96 ARG A N 1
ATOM 758 C CA . ARG A 1 96 ? -14.112 -7.775 0.837 1.00 96.88 96 ARG A CA 1
ATOM 759 C C . ARG A 1 96 ? -13.409 -6.491 1.247 1.00 96.88 96 ARG A C 1
ATOM 761 O O . ARG A 1 96 ? -13.923 -5.411 0.966 1.00 96.88 96 ARG A O 1
ATOM 768 N N . LYS A 1 97 ? -12.255 -6.575 1.913 1.00 98.06 97 LYS A N 1
ATOM 769 C CA . LYS A 1 97 ? -11.542 -5.395 2.418 1.00 98.06 97 LYS A CA 1
ATOM 770 C C . LYS A 1 97 ? -10.057 -5.433 2.074 1.00 98.06 97 LYS A C 1
ATOM 772 O O . LYS A 1 97 ? -9.381 -6.429 2.328 1.00 98.06 97 LYS A O 1
ATOM 777 N N . LEU A 1 98 ? -9.559 -4.318 1.543 1.00 98.31 98 LEU A N 1
ATOM 778 C CA . LEU A 1 98 ? -8.154 -4.105 1.187 1.00 98.31 98 LEU A CA 1
ATOM 779 C C . LEU A 1 98 ? -7.639 -2.831 1.858 1.00 98.31 98 LEU A C 1
ATOM 781 O O . LEU A 1 98 ? -8.320 -1.808 1.824 1.00 98.31 98 LEU A O 1
ATOM 785 N N . LEU A 1 99 ? -6.440 -2.880 2.433 1.00 98.12 99 LEU A N 1
ATOM 786 C CA . LEU A 1 99 ? -5.730 -1.711 2.948 1.00 98.12 99 LEU A CA 1
ATOM 787 C C . LEU A 1 99 ? -4.670 -1.269 1.942 1.00 98.12 99 LEU A C 1
ATOM 789 O O . LEU A 1 99 ? -3.868 -2.083 1.505 1.00 98.12 99 LEU A O 1
ATOM 793 N N . VAL A 1 100 ? -4.620 0.019 1.622 1.00 98.12 100 VAL A N 1
ATOM 794 C CA . VAL A 1 100 ? -3.556 0.630 0.820 1.00 98.12 100 VAL A CA 1
ATOM 795 C C . VAL A 1 100 ? -2.731 1.542 1.714 1.00 98.12 100 VAL A C 1
ATOM 797 O O . VAL A 1 100 ? -3.253 2.481 2.316 1.00 98.12 100 VAL A O 1
ATOM 800 N N . ILE A 1 101 ? -1.436 1.274 1.806 1.00 95.81 101 ILE A N 1
ATOM 801 C CA . ILE A 1 101 ? -0.511 2.074 2.603 1.00 95.81 101 ILE A CA 1
ATOM 802 C C . ILE A 1 101 ? 0.164 3.099 1.697 1.00 95.81 101 ILE A C 1
ATOM 804 O O . ILE A 1 101 ? 0.557 2.803 0.570 1.00 95.81 101 ILE A O 1
ATOM 808 N N . GLY A 1 102 ? 0.301 4.329 2.184 1.00 94.12 102 GLY A N 1
ATOM 809 C CA . GLY A 1 102 ? 1.016 5.368 1.458 1.00 94.12 102 GLY A CA 1
ATOM 810 C C . GLY A 1 102 ? 1.503 6.490 2.358 1.00 94.12 102 GLY A C 1
ATOM 811 O O . GLY A 1 102 ? 1.147 6.592 3.532 1.00 94.12 102 GLY A O 1
ATOM 812 N N . THR A 1 103 ? 2.349 7.352 1.804 1.00 91.75 103 THR A N 1
ATOM 813 C CA . THR A 1 103 ? 2.865 8.526 2.520 1.00 91.75 103 THR A CA 1
AT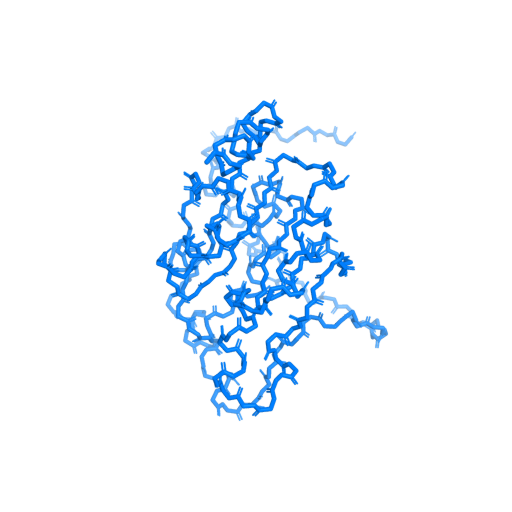OM 814 C C . THR A 1 103 ? 1.890 9.697 2.536 1.00 91.75 103 THR A C 1
ATOM 816 O O . THR A 1 103 ? 2.014 10.593 3.361 1.00 91.75 103 THR A O 1
ATOM 819 N N . SER A 1 104 ? 0.909 9.693 1.635 1.00 92.69 104 SER A N 1
ATOM 820 C CA . SER A 1 104 ? -0.113 10.730 1.503 1.00 92.69 104 SER A CA 1
ATOM 821 C C . SER A 1 104 ? -1.397 10.146 0.919 1.00 92.69 104 SER A C 1
ATOM 823 O O . SER A 1 104 ? -1.365 9.119 0.237 1.00 92.69 104 SER A O 1
ATOM 825 N N . GLU A 1 105 ? -2.514 10.843 1.112 1.00 94.50 105 GLU A N 1
ATOM 826 C CA . GLU A 1 105 ? -3.798 10.513 0.477 1.00 94.50 105 GLU A CA 1
ATOM 827 C C . GLU A 1 105 ? -3.683 10.531 -1.056 1.00 94.50 105 GLU A C 1
ATOM 829 O O . GLU A 1 105 ? -4.204 9.665 -1.756 1.00 94.50 105 GLU A O 1
ATOM 834 N N . ARG A 1 106 ? -2.893 11.468 -1.597 1.00 96.12 106 ARG A N 1
ATOM 835 C CA . ARG A 1 106 ? -2.591 11.535 -3.032 1.00 96.12 106 ARG A CA 1
ATOM 836 C C . ARG A 1 106 ? -1.862 10.285 -3.526 1.00 96.12 106 ARG A C 1
ATOM 838 O O . ARG A 1 106 ? -2.119 9.826 -4.638 1.00 96.12 106 ARG A O 1
ATOM 845 N N . MET A 1 107 ? -0.934 9.746 -2.733 1.00 95.12 107 MET A N 1
ATOM 846 C CA . MET A 1 107 ? -0.210 8.521 -3.079 1.00 95.12 107 MET A CA 1
ATOM 847 C C . MET A 1 107 ? -1.149 7.314 -3.096 1.00 95.12 107 MET A C 1
ATOM 849 O O . MET A 1 107 ? -1.164 6.583 -4.085 1.00 95.12 107 MET A O 1
ATOM 853 N N . THR A 1 108 ? -1.950 7.121 -2.044 1.00 97.50 108 THR A N 1
ATOM 854 C CA . THR A 1 108 ? -2.877 5.982 -1.958 1.00 97.50 108 THR A CA 1
ATOM 855 C C . THR A 1 108 ? -3.941 6.049 -3.049 1.00 97.50 108 THR A C 1
ATOM 857 O O . THR A 1 108 ? -4.224 5.033 -3.683 1.00 97.50 108 THR A O 1
ATOM 860 N N . SER A 1 109 ? -4.444 7.246 -3.360 1.00 97.19 109 SER A N 1
ATOM 861 C CA . SER A 1 109 ? -5.356 7.459 -4.484 1.00 97.19 109 SER A CA 1
ATOM 862 C C . SER A 1 109 ? -4.725 7.035 -5.814 1.00 97.19 109 SER A C 1
ATOM 864 O O . SER A 1 109 ? -5.291 6.202 -6.519 1.00 97.19 109 SER A O 1
ATOM 866 N N . ARG A 1 110 ? -3.502 7.495 -6.117 1.00 97.94 110 ARG A N 1
ATOM 867 C CA . ARG A 1 110 ? -2.761 7.113 -7.337 1.00 97.94 110 ARG A CA 1
ATOM 868 C C . ARG A 1 110 ? -2.516 5.609 -7.457 1.00 97.94 110 ARG A C 1
ATOM 870 O O . ARG A 1 110 ? -2.540 5.082 -8.569 1.00 97.94 110 ARG A O 1
ATOM 877 N N . ILE A 1 111 ? -2.247 4.927 -6.344 1.00 98.25 111 ILE A N 1
ATOM 878 C CA . ILE A 1 111 ? -2.121 3.464 -6.317 1.00 98.25 111 ILE A CA 1
ATOM 879 C C . ILE A 1 111 ? -3.455 2.824 -6.714 1.00 98.25 111 ILE A C 1
ATOM 881 O O . ILE A 1 111 ? -3.473 1.974 -7.603 1.00 98.25 111 ILE A O 1
ATOM 885 N N . CYS A 1 112 ? -4.570 3.278 -6.131 1.00 97.88 112 CYS A N 1
ATOM 886 C CA . CYS A 1 112 ? -5.901 2.756 -6.449 1.00 97.88 112 CYS A CA 1
ATOM 887 C C . CYS A 1 112 ? -6.250 2.935 -7.932 1.00 97.88 112 CYS A C 1
ATOM 889 O O . CYS A 1 112 ? -6.741 2.009 -8.575 1.00 97.88 112 CYS A O 1
ATOM 891 N N . GLU A 1 113 ? -5.932 4.100 -8.504 1.00 96.75 113 GLU A N 1
ATOM 892 C CA . GLU A 1 113 ? -6.159 4.369 -9.926 1.00 96.75 113 GLU A CA 1
ATOM 893 C C . GLU A 1 113 ? -5.380 3.425 -10.835 1.00 96.75 113 GLU A C 1
ATOM 895 O O . GLU A 1 113 ? -5.940 2.881 -11.789 1.00 96.75 113 GLU A O 1
ATOM 900 N N . ARG A 1 114 ? -4.094 3.217 -10.540 1.00 96.69 114 ARG A N 1
ATOM 901 C CA . ARG A 1 114 ? -3.231 2.345 -11.342 1.00 96.69 114 ARG A CA 1
ATOM 902 C C . ARG A 1 114 ? -3.633 0.887 -11.220 1.00 96.69 114 ARG A C 1
ATOM 904 O O . ARG A 1 114 ? -3.699 0.203 -12.232 1.00 96.69 114 ARG A O 1
ATOM 911 N N . LEU A 1 115 ? -3.968 0.430 -10.020 1.00 97.25 115 LEU A N 1
ATOM 912 C CA . LEU A 1 115 ? -4.472 -0.926 -9.807 1.00 97.25 115 LEU A CA 1
ATOM 913 C C . LEU A 1 115 ? -5.935 -1.097 -10.249 1.00 97.25 115 LEU A C 1
ATOM 915 O O . LEU A 1 115 ? -6.465 -2.201 -10.179 1.00 97.25 115 LEU A O 1
ATOM 919 N N . GLN A 1 116 ? -6.582 -0.028 -10.732 1.00 96.06 116 GLN A N 1
ATOM 920 C CA . GLN A 1 116 ? -7.963 -0.031 -11.220 1.00 96.06 116 GLN A CA 1
ATOM 921 C C . GLN A 1 116 ? -8.955 -0.603 -10.193 1.00 96.06 116 GLN A C 1
ATOM 923 O O . GLN A 1 116 ? -9.907 -1.306 -10.538 1.00 96.06 116 GLN A O 1
ATOM 928 N N . ILE A 1 117 ? -8.716 -0.282 -8.923 1.00 96.62 117 ILE A N 1
ATOM 929 C CA . ILE A 1 117 ? -9.580 -0.595 -7.782 1.00 96.62 117 ILE A CA 1
ATOM 930 C C . ILE A 1 117 ? -10.339 0.669 -7.343 1.00 96.62 117 ILE A C 1
ATOM 932 O O . ILE A 1 117 ? -9.962 1.778 -7.742 1.00 96.62 117 ILE A O 1
ATOM 936 N N . PRO A 1 118 ? -11.414 0.544 -6.541 1.00 96.69 118 PRO A N 1
ATOM 937 C CA . PRO A 1 118 ? -12.133 1.704 -6.026 1.00 96.69 118 PRO A CA 1
ATOM 938 C C . PRO A 1 118 ? -11.220 2.651 -5.240 1.00 96.69 118 PRO A C 1
ATOM 940 O O . PRO A 1 118 ? -10.205 2.239 -4.679 1.00 96.69 118 PRO A O 1
ATOM 943 N N . GLN A 1 119 ? -11.593 3.928 -5.173 1.00 97.12 119 GLN A N 1
ATOM 944 C CA . GLN A 1 119 ? -10.908 4.872 -4.290 1.00 97.12 119 GLN A CA 1
ATOM 945 C C . GLN A 1 119 ? -11.118 4.486 -2.814 1.00 97.12 119 GLN A C 1
ATOM 947 O O . GLN A 1 119 ? -12.105 3.809 -2.499 1.00 97.12 119 GLN A O 1
ATOM 952 N N . PRO A 1 120 ? -10.218 4.901 -1.900 1.00 97.12 120 PRO A N 1
ATOM 953 C CA . PRO A 1 120 ? -10.375 4.631 -0.478 1.00 97.12 120 PRO A CA 1
ATOM 954 C C . PRO A 1 120 ? -11.736 5.108 0.041 1.00 97.12 120 PRO A C 1
ATOM 956 O O . PRO A 1 120 ? -12.060 6.288 -0.014 1.00 97.12 120 PRO A O 1
ATOM 959 N N . PHE A 1 121 ? -12.517 4.175 0.581 1.00 94.50 121 PHE A N 1
ATOM 960 C CA . PHE A 1 121 ? -13.753 4.442 1.312 1.00 94.50 121 PHE A CA 1
ATOM 961 C C . PHE A 1 121 ? -13.468 5.114 2.661 1.00 94.50 121 PHE A C 1
ATOM 963 O O . PHE A 1 121 ? -14.254 5.929 3.133 1.00 94.50 121 PHE A O 1
ATOM 970 N N . LYS A 1 122 ? -12.343 4.762 3.297 1.00 93.44 122 LYS A N 1
ATOM 971 C CA . LYS A 1 122 ? -11.913 5.339 4.573 1.00 93.44 122 LYS A CA 1
ATOM 972 C C . LYS A 1 122 ? -10.413 5.587 4.578 1.00 93.44 122 LYS A C 1
ATOM 974 O O . LYS A 1 122 ? -9.638 4.683 4.275 1.00 93.44 122 LYS A O 1
ATOM 979 N N . ILE A 1 123 ? -10.020 6.788 4.986 1.00 94.75 123 ILE A N 1
ATOM 980 C CA . ILE A 1 123 ? -8.627 7.177 5.204 1.00 94.75 123 ILE A CA 1
ATOM 981 C C . ILE A 1 123 ? -8.370 7.183 6.711 1.00 94.75 123 ILE A C 1
ATOM 983 O O . ILE A 1 123 ? -9.176 7.693 7.485 1.00 94.75 123 ILE A O 1
ATOM 987 N N . ILE A 1 124 ? -7.273 6.560 7.122 1.00 91.56 124 ILE A N 1
ATOM 988 C CA . ILE A 1 124 ? -6.808 6.464 8.502 1.00 91.56 124 ILE A CA 1
ATOM 989 C C . ILE A 1 124 ? -5.437 7.121 8.524 1.00 91.56 124 ILE A C 1
ATOM 991 O O . ILE A 1 124 ? -4.528 6.661 7.826 1.00 91.56 124 ILE A O 1
ATOM 995 N N . LYS A 1 125 ? -5.282 8.196 9.291 1.00 87.19 125 LYS A N 1
ATOM 996 C CA . LYS A 1 125 ? -3.980 8.838 9.451 1.00 87.19 125 LYS A CA 1
ATOM 997 C C . LYS A 1 125 ? -3.227 8.164 10.590 1.00 87.19 125 LYS A C 1
ATOM 999 O O . LYS A 1 125 ? -3.832 7.686 11.550 1.00 87.19 125 LYS A O 1
ATOM 1004 N N . ILE A 1 126 ? -1.907 8.058 10.466 1.00 79.88 126 ILE A N 1
ATOM 1005 C CA . ILE A 1 126 ? -1.065 7.418 11.483 1.00 79.88 126 ILE A CA 1
ATOM 1006 C C . ILE A 1 126 ? -1.170 8.167 12.819 1.00 79.88 126 ILE A C 1
ATOM 1008 O O . ILE A 1 126 ? -1.127 7.549 13.875 1.00 79.88 126 ILE A O 1
ATOM 1012 N N . GLU A 1 127 ? -1.385 9.478 12.752 1.00 72.88 127 GLU A N 1
ATOM 1013 C CA . GLU A 1 127 ? -1.573 10.388 13.878 1.00 72.88 127 GLU A CA 1
ATOM 1014 C C . GLU A 1 127 ? -2.887 10.127 14.635 1.00 72.88 127 GLU A C 1
ATOM 1016 O O . GLU A 1 127 ? -2.969 10.400 15.828 1.00 72.88 127 GLU A O 1
ATOM 1021 N N . ASP A 1 128 ? -3.891 9.532 13.982 1.00 67.50 128 ASP A N 1
ATOM 1022 C CA . ASP A 1 128 ? -5.168 9.171 14.618 1.00 67.50 128 ASP A CA 1
ATOM 1023 C C . ASP A 1 128 ? -5.067 7.864 15.426 1.00 67.50 128 ASP A C 1
ATOM 1025 O O . ASP A 1 128 ? -5.995 7.488 16.147 1.00 67.50 128 ASP A O 1
ATOM 1029 N N . ILE A 1 129 ? -3.965 7.121 15.260 1.00 65.12 129 ILE A N 1
ATOM 1030 C CA . ILE A 1 129 ? -3.765 5.785 15.842 1.00 65.12 129 ILE A CA 1
ATOM 1031 C C . ILE A 1 129 ? -2.468 5.643 16.645 1.00 65.12 129 ILE A C 1
ATOM 1033 O O . ILE A 1 129 ? -2.244 4.582 17.224 1.00 65.12 129 ILE A O 1
ATOM 1037 N N . ALA A 1 130 ? -1.617 6.667 16.674 1.00 57.34 130 ALA A N 1
ATOM 1038 C CA . ALA A 1 130 ? -0.341 6.674 17.380 1.00 57.34 130 ALA A CA 1
ATOM 1039 C C . ALA A 1 130 ? -0.170 7.992 18.136 1.00 57.34 130 ALA A C 1
ATOM 1041 O O . ALA A 1 130 ? -0.452 9.063 17.599 1.00 57.34 130 ALA A O 1
ATOM 1042 N N . THR A 1 131 ? 0.321 7.925 19.372 1.00 57.78 131 THR A N 1
ATOM 1043 C CA . THR A 1 131 ? 0.682 9.140 20.113 1.00 57.78 131 THR A CA 1
ATOM 1044 C C . THR A 1 131 ? 1.950 9.763 19.522 1.00 57.78 131 THR A C 1
ATOM 1046 O O . THR A 1 131 ? 2.746 9.085 18.864 1.00 57.78 131 THR A O 1
ATOM 1049 N N . LYS A 1 132 ? 2.155 11.067 19.754 1.00 55.81 132 LYS A N 1
ATOM 1050 C CA . LYS A 1 132 ? 3.338 11.796 19.261 1.00 55.81 132 LYS A CA 1
ATOM 1051 C C . LYS A 1 132 ? 4.646 11.118 19.691 1.00 55.81 132 LYS A C 1
ATOM 1053 O O . LYS A 1 132 ? 5.495 10.872 18.840 1.00 55.81 132 LYS A O 1
ATOM 1058 N N . ASP A 1 133 ? 4.734 10.702 20.952 1.00 54.06 133 ASP A N 1
ATOM 1059 C CA . ASP A 1 133 ? 5.905 10.017 21.514 1.00 54.06 133 ASP A CA 1
ATOM 1060 C C . ASP A 1 133 ? 6.225 8.695 20.796 1.00 54.06 133 ASP A C 1
ATOM 1062 O O . ASP A 1 133 ? 7.387 8.349 20.587 1.00 54.06 133 ASP A O 1
ATOM 1066 N N . GLU A 1 134 ? 5.208 7.929 20.385 1.00 53.72 134 GLU A N 1
ATOM 1067 C CA . GLU A 1 134 ? 5.426 6.678 19.653 1.00 53.72 134 GLU A CA 1
ATOM 1068 C C . GLU A 1 134 ? 5.861 6.906 18.199 1.00 53.72 134 GLU A C 1
ATOM 1070 O O . GLU A 1 134 ? 6.566 6.072 17.621 1.00 53.72 134 GLU A O 1
ATOM 1075 N N . ILE A 1 135 ? 5.410 8.001 17.581 1.00 55.78 135 ILE A N 1
ATOM 1076 C CA . ILE A 1 135 ? 5.860 8.410 16.247 1.00 55.78 135 ILE A CA 1
ATOM 1077 C C . ILE A 1 135 ? 7.321 8.858 16.323 1.00 55.78 135 ILE A C 1
ATOM 1079 O O . ILE A 1 135 ? 8.135 8.431 15.506 1.00 55.78 135 ILE A O 1
ATOM 1083 N N . GLU A 1 136 ? 7.664 9.661 17.327 1.00 59.53 136 GLU A N 1
ATOM 1084 C CA . GLU A 1 136 ? 9.011 10.186 17.534 1.00 59.53 136 GLU A CA 1
ATOM 1085 C C . GLU A 1 136 ? 10.023 9.073 17.822 1.00 59.53 136 GLU A C 1
ATOM 1087 O O . GLU A 1 136 ? 11.065 9.017 17.172 1.00 59.53 136 GLU A O 1
ATOM 1092 N N . LYS A 1 137 ? 9.677 8.094 18.667 1.00 59.56 137 LYS A 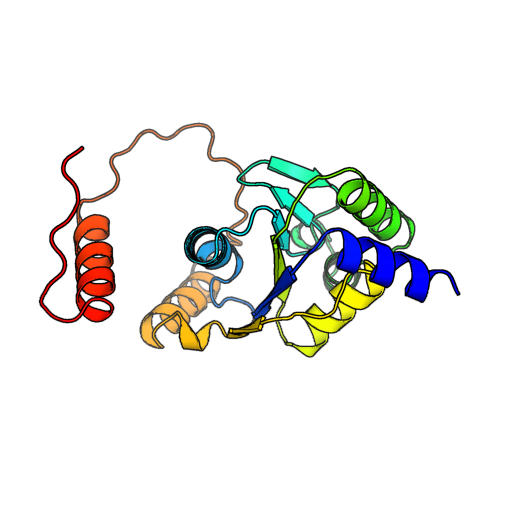N 1
ATOM 1093 C CA . LYS A 1 137 ? 10.510 6.898 18.889 1.00 59.56 137 LYS A CA 1
ATOM 1094 C C . LYS A 1 137 ? 10.757 6.096 17.609 1.00 59.56 137 LYS A C 1
ATOM 1096 O O . LYS A 1 137 ? 11.872 5.630 17.380 1.00 59.56 137 LYS A O 1
ATOM 1101 N N . ALA A 1 138 ? 9.744 5.938 16.753 1.00 56.53 138 ALA A N 1
ATOM 1102 C CA . ALA A 1 138 ? 9.902 5.239 15.474 1.00 56.53 138 ALA A CA 1
ATOM 1103 C C . ALA A 1 138 ? 10.809 6.012 14.496 1.00 56.53 138 ALA A C 1
ATOM 1105 O O . ALA A 1 138 ? 11.623 5.406 13.794 1.00 56.53 138 ALA A O 1
ATOM 1106 N N . LEU A 1 139 ? 10.703 7.344 14.474 1.00 56.09 139 LEU A N 1
ATOM 1107 C CA . LEU A 1 139 ? 11.568 8.218 13.677 1.00 56.09 139 LEU A CA 1
ATOM 1108 C C . LEU A 1 139 ? 13.019 8.198 14.185 1.00 56.09 139 LEU A C 1
ATOM 1110 O O . LEU A 1 139 ? 13.936 8.027 13.380 1.00 56.09 139 LEU A O 1
ATOM 1114 N N . GLN A 1 140 ? 13.222 8.293 15.502 1.00 56.97 140 GLN A N 1
ATOM 1115 C CA . GLN A 1 140 ? 14.537 8.232 16.147 1.00 56.97 140 GLN A CA 1
ATOM 1116 C C . GLN A 1 140 ? 15.214 6.871 15.937 1.00 56.97 140 GLN A C 1
ATOM 1118 O O . GLN A 1 140 ? 16.380 6.823 15.557 1.00 56.97 140 GLN A O 1
ATOM 1123 N N . SER A 1 141 ? 14.479 5.760 16.074 1.00 52.44 141 SER A N 1
ATOM 1124 C CA . SER A 1 141 ? 15.003 4.410 15.800 1.00 52.44 141 SER A CA 1
ATOM 1125 C C . SER A 1 141 ? 15.526 4.271 14.364 1.00 52.44 141 SER A C 1
ATOM 1127 O O . SER A 1 141 ? 16.563 3.650 14.135 1.00 52.44 141 SER A O 1
ATOM 1129 N N . ARG A 1 142 ? 14.872 4.910 13.386 1.00 53.72 142 ARG A N 1
ATOM 1130 C CA . ARG A 1 142 ? 15.343 4.925 11.994 1.00 53.72 142 ARG A CA 1
ATOM 1131 C C . ARG A 1 142 ? 16.611 5.765 11.808 1.00 53.72 142 ARG A C 1
ATOM 1133 O O . ARG A 1 142 ? 17.468 5.362 11.026 1.00 53.72 142 ARG A O 1
ATOM 1140 N N . GLN A 1 143 ? 16.710 6.915 12.478 1.00 51.84 143 GLN A N 1
ATOM 1141 C CA . GLN A 1 143 ? 17.891 7.789 12.422 1.00 51.84 143 GLN A CA 1
ATOM 1142 C C . GLN A 1 143 ? 19.116 7.159 13.092 1.00 51.84 143 GLN A C 1
ATOM 1144 O O . GLN A 1 143 ? 20.217 7.298 12.574 1.00 51.84 143 GLN A O 1
ATOM 1149 N N . ILE A 1 144 ? 18.916 6.469 14.216 1.00 50.00 144 ILE A N 1
ATOM 1150 C CA . ILE A 1 144 ? 19.999 5.948 15.057 1.00 50.00 144 ILE A CA 1
ATOM 1151 C C . ILE A 1 144 ? 20.441 4.548 14.610 1.00 50.00 144 ILE A C 1
ATOM 1153 O O . ILE A 1 144 ? 21.636 4.282 14.545 1.00 50.00 144 ILE A O 1
ATOM 1157 N N . GLU A 1 145 ? 19.509 3.646 14.275 1.00 44.78 145 GLU A N 1
ATOM 1158 C CA . GLU A 1 145 ? 19.849 2.238 14.005 1.00 44.78 145 GLU A CA 1
ATOM 1159 C C . GLU A 1 145 ? 19.894 1.862 12.516 1.00 44.78 145 GLU A C 1
ATOM 1161 O O . GLU A 1 145 ? 20.262 0.736 12.187 1.00 44.78 145 GLU A O 1
ATOM 1166 N N . GLY A 1 146 ? 19.469 2.734 11.594 1.00 39.47 146 GLY A N 1
ATOM 1167 C CA . GLY A 1 146 ? 19.458 2.443 10.150 1.00 39.47 146 GLY A CA 1
ATOM 1168 C C . GLY A 1 146 ? 18.558 1.267 9.719 1.00 39.47 146 GLY A C 1
ATOM 1169 O O . GLY A 1 146 ? 18.472 0.954 8.530 1.00 39.47 146 GLY A O 1
ATOM 1170 N N . LYS A 1 147 ? 17.845 0.614 10.648 1.00 43.38 147 LYS A N 1
ATOM 1171 C CA . LYS A 1 147 ? 17.029 -0.575 10.376 1.00 43.38 147 LYS A CA 1
ATOM 1172 C C . LYS A 1 147 ? 15.800 -0.221 9.543 1.00 43.38 147 LYS A C 1
ATOM 1174 O O . LYS A 1 147 ? 14.807 0.331 10.021 1.00 43.38 147 LYS A O 1
ATOM 1179 N N . HIS A 1 148 ? 15.821 -0.618 8.274 1.00 44.03 148 HIS A N 1
ATOM 1180 C CA . HIS A 1 148 ? 14.598 -0.838 7.509 1.00 44.03 148 HIS A CA 1
ATOM 1181 C C . HIS A 1 148 ? 13.921 -2.088 8.064 1.00 44.03 148 HIS A C 1
ATOM 1183 O O . HIS A 1 148 ? 14.318 -3.204 7.748 1.00 44.03 148 HIS A O 1
ATOM 1189 N N . VAL A 1 149 ? 12.886 -1.921 8.888 1.00 41.16 149 VAL A N 1
ATOM 1190 C CA . VAL A 1 149 ? 12.025 -3.048 9.268 1.00 41.16 149 VAL A CA 1
ATOM 1191 C C . VAL A 1 149 ? 11.297 -3.528 8.006 1.00 41.16 149 VAL A C 1
ATOM 1193 O O . VAL A 1 149 ? 10.335 -2.923 7.521 1.00 41.16 149 VAL A O 1
ATOM 1196 N N . ILE A 1 150 ? 11.824 -4.593 7.414 1.00 33.81 150 ILE A N 1
ATOM 1197 C CA . ILE A 1 150 ? 11.129 -5.449 6.461 1.00 33.81 150 ILE A CA 1
ATOM 1198 C C . ILE A 1 150 ? 10.443 -6.511 7.324 1.00 33.81 150 ILE A C 1
ATOM 1200 O O . ILE A 1 150 ? 11.140 -7.174 8.092 1.00 33.81 150 ILE A O 1
ATOM 1204 N N . PRO A 1 151 ? 9.116 -6.711 7.246 1.00 32.94 151 PRO A N 1
ATOM 1205 C CA . PRO A 1 151 ? 8.542 -7.943 7.750 1.00 32.94 151 PRO A CA 1
ATOM 1206 C C . PRO A 1 151 ? 8.957 -9.051 6.776 1.00 32.94 151 PRO A C 1
ATOM 1208 O O . PRO A 1 151 ? 8.255 -9.353 5.817 1.00 32.94 151 PRO A O 1
ATOM 1211 N N . VAL A 1 152 ? 10.152 -9.598 6.976 1.00 26.66 152 VAL A N 1
ATOM 1212 C CA . VAL A 1 152 ? 10.457 -10.964 6.556 1.00 26.66 152 VAL A CA 1
ATOM 1213 C C . VAL A 1 152 ? 9.947 -11.864 7.680 1.00 26.66 152 VAL A C 1
ATOM 1215 O O . VAL A 1 152 ? 10.112 -11.494 8.847 1.00 26.66 152 VAL A O 1
ATOM 1218 N N . PRO A 1 153 ? 9.296 -13.000 7.379 1.00 34.31 153 PRO A N 1
ATOM 1219 C CA . PRO A 1 153 ? 8.937 -13.965 8.404 1.00 34.31 153 PRO A CA 1
ATOM 1220 C C . PRO A 1 153 ? 10.205 -14.323 9.176 1.00 34.31 153 PRO A C 1
ATOM 1222 O O . PRO A 1 153 ? 11.172 -14.810 8.591 1.00 34.31 153 PRO A O 1
ATOM 1225 N N . ALA A 1 154 ? 10.214 -14.017 10.471 1.00 34.84 154 ALA A N 1
ATOM 1226 C CA . ALA A 1 154 ? 11.241 -14.496 11.372 1.00 34.84 154 ALA A CA 1
ATOM 1227 C C . ALA A 1 154 ? 11.055 -16.011 11.480 1.00 34.84 154 ALA A C 1
ATOM 1229 O O . ALA A 1 154 ? 10.274 -16.499 12.297 1.00 34.84 154 ALA A O 1
ATOM 1230 N N . LEU A 1 155 ? 11.735 -16.752 10.607 1.00 39.81 155 LEU A N 1
ATOM 1231 C CA . LEU A 1 155 ? 12.119 -18.104 10.953 1.00 39.81 155 LEU A CA 1
ATOM 1232 C C . LEU A 1 155 ? 13.018 -17.974 12.189 1.00 39.81 155 LEU A C 1
ATOM 1234 O O . LEU A 1 155 ? 14.037 -17.292 12.144 1.00 39.81 155 LEU A O 1
ATOM 1238 N N . GLU A 1 156 ? 12.545 -18.571 13.279 1.00 41.22 156 GLU A N 1
ATOM 1239 C CA . GLU A 1 156 ? 13.243 -18.815 14.540 1.00 41.22 156 GLU A CA 1
ATOM 1240 C C . GLU A 1 156 ? 13.856 -17.605 15.254 1.00 41.22 156 GLU A C 1
ATOM 1242 O O . GLU A 1 156 ? 14.990 -17.218 15.025 1.00 41.22 156 GLU A O 1
ATOM 1247 N N . ILE A 1 157 ? 13.137 -17.116 16.267 1.00 33.62 157 ILE A N 1
ATOM 1248 C CA . ILE A 1 157 ? 13.619 -17.161 17.655 1.00 33.62 157 ILE A CA 1
ATOM 1249 C C . ILE A 1 157 ? 12.375 -17.305 18.539 1.00 33.62 157 ILE A C 1
ATOM 1251 O O . ILE A 1 157 ? 11.555 -16.395 18.668 1.00 33.62 157 ILE A O 1
ATOM 1255 N N . ARG A 1 158 ? 12.227 -18.473 19.172 1.00 44.75 158 ARG A N 1
ATOM 1256 C CA . ARG A 1 158 ? 11.398 -18.600 20.372 1.00 44.75 158 ARG A CA 1
ATOM 1257 C C . ARG A 1 158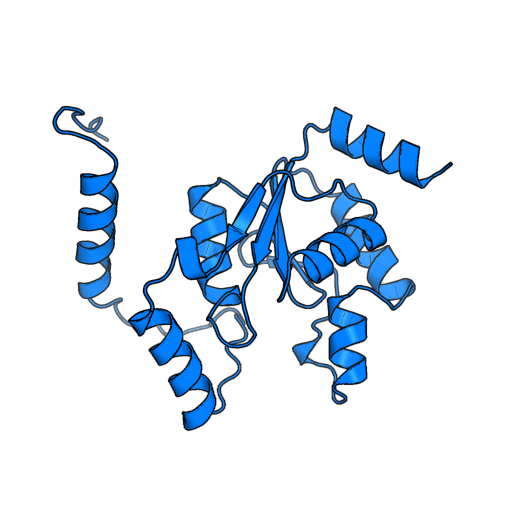 ? 12.016 -17.701 21.436 1.00 44.75 158 ARG A C 1
ATOM 1259 O O . ARG A 1 158 ? 13.101 -18.016 21.911 1.00 44.75 158 ARG A O 1
ATOM 1266 N N . ARG A 1 159 ? 11.344 -16.623 21.838 1.00 35.56 159 ARG A N 1
ATOM 1267 C CA . ARG A 1 159 ? 11.570 -15.982 23.142 1.00 35.56 159 ARG A CA 1
ATOM 1268 C C . ARG A 1 159 ? 10.353 -15.151 23.530 1.00 35.56 159 ARG A C 1
ATOM 1270 O O . ARG A 1 159 ? 9.960 -14.235 22.820 1.00 35.56 159 ARG A O 1
ATOM 1277 N N . ASN A 1 160 ? 9.767 -15.573 24.647 1.00 34.81 160 ASN A N 1
ATOM 1278 C CA . ASN A 1 160 ? 8.705 -14.962 25.437 1.00 34.81 160 ASN A CA 1
ATOM 1279 C C . ASN A 1 160 ? 8.453 -13.484 25.125 1.00 34.81 160 ASN A C 1
ATOM 1281 O O . ASN A 1 160 ? 9.289 -12.628 25.412 1.00 34.81 160 ASN A O 1
ATOM 1285 N N . TYR A 1 161 ? 7.263 -13.197 24.595 1.00 32.81 161 TYR A N 1
ATOM 1286 C CA . TYR A 1 161 ? 6.731 -11.841 24.567 1.00 32.81 161 TYR A CA 1
ATOM 1287 C C . TYR A 1 161 ? 6.638 -11.317 26.011 1.00 32.81 161 TYR A C 1
ATOM 1289 O O . TYR A 1 161 ? 5.974 -11.956 26.833 1.00 32.81 161 TYR A O 1
ATOM 1297 N N . PRO A 1 162 ? 7.285 -10.184 26.346 1.00 34.03 162 PRO A N 1
ATOM 1298 C CA . PRO A 1 162 ? 7.178 -9.587 27.668 1.00 34.03 162 PRO A CA 1
ATOM 1299 C C . PRO A 1 162 ? 5.729 -9.191 27.958 1.00 34.03 162 PRO A C 1
ATOM 1301 O O . PRO A 1 162 ? 5.048 -8.592 27.122 1.00 34.03 162 PRO A O 1
ATOM 1304 N N . SER A 1 163 ? 5.292 -9.482 29.179 1.00 41.69 163 SER A N 1
ATOM 1305 C CA . SER A 1 163 ? 3.977 -9.208 29.780 1.00 41.69 163 SER A CA 1
ATOM 1306 C C . SER A 1 163 ? 3.493 -7.750 29.690 1.00 41.69 163 SER A C 1
ATOM 1308 O O . SER A 1 163 ? 2.331 -7.474 29.963 1.00 41.69 163 SER A O 1
ATOM 1310 N N . ILE A 1 164 ? 4.332 -6.827 29.218 1.00 43.03 164 ILE A N 1
ATOM 1311 C CA . ILE A 1 164 ? 4.033 -5.400 29.029 1.00 43.03 164 ILE A CA 1
ATOM 1312 C C . ILE A 1 164 ? 3.000 -5.163 27.899 1.00 43.03 164 ILE A C 1
ATOM 1314 O O . ILE A 1 164 ? 2.297 -4.152 27.893 1.00 43.03 164 ILE A O 1
ATOM 1318 N N . PHE A 1 165 ? 2.845 -6.104 26.955 1.00 41.69 165 PHE A N 1
ATOM 1319 C CA . PHE A 1 165 ? 1.883 -5.978 25.844 1.00 41.69 165 PHE A CA 1
ATOM 1320 C C . PHE A 1 165 ? 0.429 -6.314 26.214 1.00 41.69 165 PHE A C 1
ATOM 1322 O O . PHE A 1 165 ? -0.484 -5.931 25.482 1.00 41.69 165 PHE A O 1
ATOM 1329 N N . TYR A 1 166 ? 0.188 -6.994 27.339 1.00 42.03 166 TYR A N 1
ATOM 1330 C CA . TYR A 1 166 ? -1.177 -7.317 27.770 1.00 42.03 166 TYR A CA 1
ATOM 1331 C C . TYR A 1 166 ? -1.898 -6.111 28.391 1.00 42.03 166 TYR A C 1
ATOM 1333 O O . TYR A 1 166 ? -3.102 -5.938 28.178 1.00 42.03 166 TYR A O 1
ATOM 1341 N N . ASP A 1 167 ? -1.178 -5.231 29.090 1.00 40.38 167 ASP A N 1
ATOM 1342 C CA . ASP A 1 167 ? -1.804 -4.120 29.818 1.00 40.38 167 ASP A CA 1
ATOM 1343 C C . ASP A 1 167 ? -2.258 -2.974 28.904 1.00 40.38 167 ASP A C 1
ATOM 1345 O O . ASP A 1 167 ? -3.312 -2.373 29.125 1.00 40.38 167 ASP A O 1
ATOM 1349 N N . SER A 1 168 ? -1.546 -2.724 27.803 1.00 40.59 168 SER A N 1
ATOM 1350 C CA . SER A 1 168 ? -1.909 -1.675 26.837 1.00 40.59 168 SER A CA 1
ATOM 1351 C C . SER A 1 168 ? -3.155 -2.033 26.009 1.00 40.59 168 SER A C 1
ATOM 1353 O O . SER A 1 168 ? -3.979 -1.162 25.717 1.00 40.59 168 SER A O 1
ATOM 1355 N N . VAL A 1 169 ? -3.369 -3.322 25.718 1.00 42.72 169 VAL A N 1
ATOM 1356 C CA . VAL A 1 169 ? -4.583 -3.826 25.045 1.00 42.72 169 VAL A CA 1
ATOM 1357 C C . VAL A 1 169 ? -5.810 -3.716 25.957 1.00 42.72 169 VAL A C 1
ATOM 1359 O O . VAL A 1 169 ? -6.898 -3.347 25.503 1.00 42.72 169 VAL A O 1
ATOM 1362 N N . ARG A 1 170 ? -5.644 -3.964 27.263 1.00 38.19 170 ARG A N 1
ATOM 1363 C CA . ARG A 1 170 ? -6.745 -3.920 28.236 1.00 38.19 170 ARG A CA 1
ATOM 1364 C C . ARG A 1 170 ? -7.255 -2.499 28.485 1.00 38.19 170 ARG A C 1
ATOM 1366 O O . ARG A 1 170 ? -8.464 -2.303 28.607 1.00 38.19 170 ARG A O 1
ATOM 1373 N N . VAL A 1 171 ? -6.362 -1.506 28.505 1.00 44.06 171 VAL A N 1
ATOM 1374 C CA . VAL A 1 171 ? -6.737 -0.092 28.689 1.00 44.06 171 VAL A CA 1
ATOM 1375 C C . VAL A 1 171 ? -7.453 0.465 27.453 1.00 44.06 171 VAL A C 1
ATOM 1377 O O . VAL A 1 171 ? -8.430 1.203 27.594 1.00 44.06 171 VAL A O 1
ATOM 1380 N N . PHE A 1 172 ? -7.049 0.065 26.242 1.00 40.44 172 PHE A N 1
ATOM 1381 C CA . PHE A 1 172 ? -7.685 0.541 25.009 1.00 40.44 172 PHE A CA 1
ATOM 1382 C C . PHE A 1 172 ? -9.094 -0.046 24.800 1.00 40.44 172 PHE A C 1
ATOM 1384 O O . PHE A 1 172 ? -10.004 0.664 24.373 1.00 40.44 172 PHE A O 1
ATOM 1391 N N . LEU A 1 173 ? -9.312 -1.313 25.178 1.00 39.34 173 LEU A N 1
ATOM 1392 C CA . LEU A 1 173 ? -10.634 -1.956 25.141 1.00 39.34 173 LEU A CA 1
ATOM 1393 C C . LEU A 1 173 ? -11.602 -1.397 26.199 1.00 39.34 173 LEU A C 1
ATOM 1395 O O . LEU A 1 173 ? -12.780 -1.210 25.897 1.00 39.34 173 LEU A O 1
ATOM 1399 N N . LYS A 1 174 ? -11.120 -1.050 27.402 1.00 43.31 174 LYS A N 1
ATOM 1400 C CA . LYS A 1 174 ? -11.960 -0.452 28.461 1.00 43.31 174 LYS A CA 1
ATOM 1401 C C . LYS A 1 174 ? -12.453 0.960 28.133 1.00 43.31 174 LYS A C 1
ATOM 1403 O O . LYS A 1 174 ? -13.470 1.376 28.669 1.00 43.31 174 LYS A O 1
ATOM 1408 N N . LYS A 1 175 ? -11.756 1.702 27.264 1.00 43.38 175 LYS A N 1
ATOM 1409 C CA . LYS A 1 175 ? -12.130 3.085 26.920 1.00 43.38 175 LYS A CA 1
ATOM 1410 C C . LYS A 1 175 ? -13.194 3.175 25.817 1.00 43.38 175 LYS A C 1
ATOM 1412 O O . LYS A 1 175 ? -13.820 4.218 25.676 1.00 43.38 175 LYS A O 1
ATOM 1417 N N . SER A 1 176 ? -13.410 2.097 25.052 1.00 41.78 176 SER A N 1
ATOM 1418 C CA . SER A 1 176 ? -14.426 2.042 23.986 1.00 41.78 176 SER A CA 1
ATOM 1419 C C . SER A 1 176 ? -15.747 1.394 24.417 1.00 41.78 176 SER A C 1
ATOM 1421 O O . SER A 1 176 ? -16.747 1.578 23.728 1.00 41.78 176 SER A O 1
ATOM 1423 N N . PHE A 1 177 ? -15.766 0.657 25.529 1.00 39.03 177 PHE A N 1
ATOM 1424 C CA . PHE A 1 177 ? -16.988 0.142 26.141 1.00 39.03 177 PHE A CA 1
ATOM 1425 C C . PHE A 1 177 ? -17.214 0.888 27.452 1.00 39.03 177 PHE A C 1
ATOM 1427 O O . PHE A 1 177 ? -16.575 0.596 28.461 1.00 39.03 177 PHE A O 1
ATOM 1434 N N . GLY A 1 178 ? -18.114 1.874 27.423 1.00 38.00 178 GLY A N 1
ATOM 1435 C CA . GLY A 1 178 ? -18.695 2.416 28.645 1.00 38.00 178 GLY A CA 1
ATOM 1436 C C . GLY A 1 178 ? -19.234 1.277 29.514 1.00 38.00 178 GLY A C 1
ATOM 1437 O O . GLY A 1 178 ? -19.694 0.257 28.999 1.00 38.00 178 GLY A O 1
ATOM 1438 N N . SER A 1 179 ? -19.098 1.438 30.826 1.00 46.88 179 SER A N 1
ATOM 1439 C CA . SER A 1 179 ? -19.516 0.512 31.877 1.00 46.88 179 SER A CA 1
ATOM 1440 C C . SER A 1 179 ? -20.812 -0.236 31.531 1.00 46.88 179 SER A C 1
ATOM 1442 O O . SER A 1 179 ? -21.875 0.374 31.540 1.00 46.88 179 SER A O 1
ATOM 1444 N N . GLY A 1 180 ? -20.740 -1.545 31.249 1.00 45.28 180 GLY A N 1
ATOM 1445 C CA . GLY A 1 180 ? -21.951 -2.377 31.181 1.00 45.28 180 GLY A CA 1
ATOM 1446 C C . GLY A 1 180 ? -22.051 -3.479 30.123 1.00 45.28 180 GLY A C 1
ATOM 1447 O O . GLY A 1 180 ? -23.170 -3.842 29.785 1.00 45.28 180 GLY A O 1
ATOM 1448 N N . ALA A 1 181 ? -20.961 -4.055 29.609 1.00 38.22 181 ALA A N 1
ATOM 1449 C CA . ALA A 1 181 ? -21.062 -5.261 28.777 1.00 38.22 181 ALA A CA 1
ATOM 1450 C C . ALA A 1 181 ? -20.234 -6.404 29.375 1.00 38.22 181 ALA A C 1
ATOM 1452 O O . ALA A 1 181 ? -19.002 -6.382 29.356 1.00 38.22 181 ALA A O 1
ATOM 1453 N N . SER A 1 182 ? -20.925 -7.391 29.946 1.00 42.84 182 SER A N 1
ATOM 1454 C CA . SER A 1 182 ? -20.355 -8.675 30.347 1.00 42.84 182 SER A CA 1
ATOM 1455 C C . SER A 1 182 ? -19.892 -9.448 29.110 1.00 42.84 182 SER A C 1
ATOM 1457 O O . SER A 1 182 ? -20.608 -9.573 28.119 1.00 42.84 182 SER A O 1
ATOM 1459 N N . LEU A 1 183 ? -18.660 -9.954 29.170 1.00 42.88 183 LEU A N 1
ATOM 1460 C CA . LEU A 1 183 ? -18.073 -10.801 28.132 1.00 42.88 183 LEU A CA 1
ATOM 1461 C C . LEU A 1 183 ? -18.780 -12.171 28.097 1.00 42.88 183 LEU A C 1
ATOM 1463 O O . LEU A 1 183 ? -19.081 -12.709 29.168 1.00 42.88 183 LEU A O 1
ATOM 1467 N N . PRO A 1 184 ? -18.998 -12.772 26.911 1.00 37.47 184 PRO A N 1
ATOM 1468 C CA . PRO A 1 184 ? -19.462 -14.148 26.823 1.00 37.47 184 PRO A CA 1
ATOM 1469 C C . PRO A 1 184 ? -18.377 -15.091 27.350 1.00 37.47 184 PRO A C 1
ATOM 1471 O O . PRO A 1 184 ? -17.192 -14.940 27.038 1.00 37.47 184 PRO A O 1
ATOM 1474 N N . ARG A 1 185 ? -18.792 -16.047 28.186 1.00 44.72 185 ARG A N 1
ATOM 1475 C CA . ARG A 1 185 ? -17.937 -17.156 28.611 1.00 44.72 185 ARG A CA 1
ATOM 1476 C C . ARG A 1 185 ? -17.777 -18.127 27.437 1.00 44.72 185 ARG A C 1
ATOM 1478 O O . ARG A 1 185 ? -18.776 -18.510 26.840 1.00 44.72 185 ARG A O 1
ATOM 1485 N N . ILE A 1 186 ? -16.497 -18.394 27.169 1.00 50.47 186 ILE A N 1
ATOM 1486 C CA . ILE A 1 186 ? -15.832 -19.369 26.284 1.00 50.47 186 ILE A CA 1
ATOM 1487 C C . ILE A 1 186 ? -16.743 -20.469 25.742 1.00 50.47 186 ILE A C 1
ATOM 1489 O O . ILE A 1 186 ? -17.339 -21.184 26.575 1.00 50.47 186 ILE A O 1
#